Protein AF-W0PBS3-F1 (afdb_monomer_lite)

Organism: Advenella mimigardefordensis (strain DSM 17166 / LMG 22922 / DPN7) (NCBI:txid1247726)

Structure (mmCIF, N/CA/C/O backbone):
data_AF-W0PBS3-F1
#
_entry.id   AF-W0PBS3-F1
#
loop_
_atom_site.group_PDB
_atom_site.id
_atom_site.type_symbol
_atom_site.label_atom_id
_atom_site.label_alt_id
_atom_site.label_comp_id
_atom_site.label_asym_id
_atom_site.label_entity_id
_atom_site.label_seq_id
_atom_site.pdbx_PDB_ins_code
_atom_site.Cartn_x
_atom_site.Cartn_y
_atom_site.Cartn_z
_atom_site.occupancy
_atom_site.B_iso_or_equiv
_atom_site.auth_seq_id
_atom_site.auth_comp_id
_atom_site.auth_asym_id
_atom_site.auth_atom_id
_atom_site.pdbx_PDB_model_num
ATOM 1 N N . MET A 1 1 ? 62.556 -31.020 -67.494 1.00 37.94 1 MET A N 1
ATOM 2 C CA . MET A 1 1 ? 63.187 -29.697 -67.349 1.00 37.94 1 MET A CA 1
ATOM 3 C C . MET A 1 1 ? 62.031 -28.712 -67.265 1.00 37.94 1 MET A C 1
ATOM 5 O O . MET A 1 1 ? 61.448 -28.435 -68.301 1.00 37.94 1 MET A O 1
ATOM 9 N N . SER A 1 2 ? 61.432 -28.453 -66.102 1.00 43.34 2 SER A N 1
ATOM 10 C CA . SER A 1 2 ? 62.006 -28.059 -64.795 1.00 43.34 2 SER A CA 1
ATOM 11 C C . SER A 1 2 ? 62.382 -26.581 -64.766 1.00 43.34 2 SER A C 1
ATOM 13 O O . SER A 1 2 ? 63.186 -26.172 -65.597 1.00 43.34 2 SER A O 1
ATOM 15 N N . ASP A 1 3 ? 61.839 -25.895 -63.755 1.00 45.19 3 ASP A N 1
ATOM 16 C CA . ASP A 1 3 ? 62.255 -24.607 -63.178 1.00 45.19 3 ASP A CA 1
ATOM 17 C C . ASP A 1 3 ? 62.181 -23.339 -64.070 1.00 45.19 3 ASP A C 1
ATOM 19 O O . ASP A 1 3 ? 62.313 -23.409 -65.286 1.00 45.19 3 ASP A O 1
ATOM 23 N N . GLN A 1 4 ? 61.916 -22.138 -63.532 1.00 44.47 4 GLN A N 1
ATOM 24 C CA . GLN A 1 4 ? 61.800 -21.746 -62.115 1.00 44.47 4 GLN A CA 1
ATOM 25 C C . GLN A 1 4 ? 60.765 -20.625 -61.897 1.00 44.47 4 GLN A C 1
ATOM 27 O O . GLN A 1 4 ? 60.509 -19.817 -62.787 1.00 44.47 4 GLN A O 1
ATOM 32 N N . THR A 1 5 ? 60.201 -20.564 -60.689 1.00 53.06 5 THR A N 1
ATOM 33 C CA . THR A 1 5 ? 59.515 -19.375 -60.161 1.00 53.06 5 THR A CA 1
ATOM 34 C C . THR A 1 5 ? 60.560 -18.360 -59.710 1.00 53.06 5 THR A C 1
ATOM 36 O O . THR A 1 5 ? 61.379 -18.708 -58.864 1.00 53.06 5 THR A O 1
ATOM 39 N N . GLU A 1 6 ? 60.478 -17.105 -60.153 1.00 48.66 6 GLU A N 1
ATOM 40 C CA . GLU A 1 6 ? 61.194 -16.000 -59.503 1.00 48.66 6 GLU A CA 1
ATOM 41 C C . GLU A 1 6 ? 60.242 -14.842 -59.193 1.00 48.66 6 GLU A C 1
ATOM 43 O O . GLU A 1 6 ? 59.595 -14.274 -60.073 1.00 48.66 6 GLU A O 1
ATOM 48 N N . HIS A 1 7 ? 60.151 -14.521 -57.904 1.00 48.91 7 HIS A N 1
ATOM 49 C CA . HIS A 1 7 ? 59.518 -13.310 -57.400 1.00 48.91 7 HIS A CA 1
ATOM 50 C C . HIS A 1 7 ? 60.473 -12.133 -57.613 1.00 48.91 7 HIS A C 1
ATOM 52 O O . HIS A 1 7 ? 61.672 -12.281 -57.387 1.00 48.91 7 HIS A O 1
ATOM 58 N N . HIS A 1 8 ? 59.944 -10.960 -57.949 1.00 41.12 8 HIS A N 1
ATOM 59 C CA . HIS A 1 8 ? 60.618 -9.694 -57.669 1.00 41.12 8 HIS A CA 1
ATOM 60 C C . HIS A 1 8 ? 59.618 -8.744 -57.007 1.00 41.12 8 HIS A C 1
ATOM 62 O O . HIS A 1 8 ? 58.798 -8.108 -57.667 1.00 41.12 8 HIS A O 1
ATOM 68 N N . GLU A 1 9 ? 59.694 -8.672 -55.678 1.00 51.78 9 GLU A N 1
ATOM 69 C CA . GLU A 1 9 ? 59.318 -7.465 -54.949 1.00 51.78 9 GLU A CA 1
ATOM 70 C C . GLU A 1 9 ? 60.285 -6.347 -55.365 1.00 51.78 9 GLU A C 1
ATOM 72 O O . GLU A 1 9 ? 61.465 -6.393 -55.020 1.00 51.78 9 GLU A O 1
ATOM 77 N N . GLU A 1 10 ? 59.797 -5.327 -56.072 1.00 46.41 10 GLU A N 1
ATOM 78 C CA . GLU A 1 10 ? 60.517 -4.056 -56.182 1.00 46.41 10 GLU A CA 1
ATOM 79 C C . GLU A 1 10 ? 60.003 -3.085 -55.115 1.00 46.41 10 GLU A C 1
ATOM 81 O O . GLU A 1 10 ? 58.929 -2.489 -55.215 1.00 46.41 10 GLU A O 1
ATOM 86 N N . HIS A 1 11 ? 60.809 -2.951 -54.063 1.00 49.78 11 HIS A N 1
ATOM 87 C CA . HIS A 1 11 ? 60.728 -1.866 -53.096 1.00 49.78 11 HIS A CA 1
ATOM 88 C C . HIS A 1 11 ? 61.115 -0.546 -53.783 1.00 49.78 11 HIS A C 1
ATOM 90 O O . HIS A 1 11 ? 62.301 -0.238 -53.894 1.00 49.78 11 HIS A O 1
ATOM 96 N N . ASP A 1 12 ? 60.139 0.249 -54.227 1.00 50.97 12 ASP A N 1
ATOM 97 C CA . ASP A 1 12 ? 60.423 1.598 -54.736 1.00 50.97 12 ASP A CA 1
ATOM 98 C C . ASP A 1 12 ? 60.526 2.594 -53.564 1.00 50.97 12 ASP A C 1
ATOM 100 O O . ASP A 1 12 ? 59.535 3.074 -52.999 1.00 50.97 12 ASP A O 1
ATOM 104 N N . GLU A 1 13 ? 61.763 2.820 -53.121 1.00 51.53 13 GLU A N 1
ATOM 105 C CA . GLU A 1 13 ? 62.075 3.567 -51.909 1.00 51.53 13 GLU A CA 1
ATOM 106 C C . GLU A 1 13 ? 62.137 5.095 -52.105 1.00 51.53 13 GLU A C 1
ATOM 108 O O . GLU A 1 13 ? 62.772 5.641 -53.004 1.00 51.53 13 GLU A O 1
ATOM 113 N N . HIS A 1 14 ? 61.575 5.815 -51.130 1.00 53.25 14 HIS A N 1
ATOM 114 C CA . HIS A 1 14 ? 62.048 7.138 -50.700 1.00 53.25 14 HIS A CA 1
ATOM 115 C C . HIS A 1 14 ? 62.160 8.274 -51.743 1.00 53.25 14 HIS A C 1
ATOM 117 O O . HIS A 1 14 ? 63.064 9.115 -51.674 1.00 53.25 14 HIS A O 1
ATOM 123 N N . SER A 1 15 ? 61.141 8.446 -52.593 1.00 57.09 15 SER A N 1
ATOM 124 C CA . SER A 1 15 ? 60.907 9.733 -53.276 1.00 57.09 15 SER A CA 1
ATOM 125 C C . SER A 1 15 ? 60.598 10.855 -52.265 1.00 57.09 15 SER A C 1
ATOM 127 O O . SER A 1 15 ? 59.449 11.111 -51.902 1.00 57.09 15 SER A O 1
ATOM 129 N N . SER A 1 16 ? 61.641 11.548 -51.794 1.00 63.53 16 SER A N 1
ATOM 130 C CA . SER A 1 16 ? 61.521 12.644 -50.824 1.00 63.53 16 SER A CA 1
ATOM 131 C C . SER A 1 16 ? 60.568 13.738 -51.343 1.00 63.53 16 SER A C 1
ATOM 133 O O . SER A 1 16 ? 60.751 14.244 -52.457 1.00 63.53 16 SER A O 1
ATOM 135 N N . PRO A 1 17 ? 59.553 14.165 -50.564 1.00 68.12 17 PRO A N 1
ATOM 136 C CA . PRO A 1 17 ? 58.505 15.061 -51.064 1.00 68.12 17 PRO A CA 1
ATOM 137 C C . PRO A 1 17 ? 58.985 16.496 -51.343 1.00 68.12 17 PRO A C 1
ATOM 139 O O . PRO A 1 17 ? 58.249 17.284 -51.937 1.00 68.12 17 PRO A O 1
ATOM 142 N N . ILE A 1 18 ? 60.208 16.843 -50.934 1.00 67.88 18 ILE A N 1
ATOM 143 C CA . ILE A 1 18 ? 60.783 18.189 -50.989 1.00 67.88 18 ILE A CA 1
ATOM 144 C C . ILE A 1 18 ? 61.555 18.387 -52.302 1.00 67.88 18 ILE A C 1
ATOM 146 O O . ILE A 1 18 ? 62.666 17.889 -52.453 1.00 67.88 18 ILE A O 1
ATOM 150 N N . LYS A 1 19 ? 60.986 19.147 -53.246 1.00 79.31 19 LYS A N 1
ATOM 151 C CA . LYS A 1 19 ? 61.559 19.361 -54.592 1.00 79.31 19 LYS A CA 1
ATOM 152 C C . LYS A 1 19 ? 62.219 20.731 -54.798 1.00 79.31 19 LYS A C 1
ATOM 154 O O . LYS A 1 19 ? 62.805 20.967 -55.849 1.00 79.31 19 LYS A O 1
ATOM 159 N N . THR A 1 20 ? 62.143 21.649 -53.828 1.00 84.81 20 THR A N 1
ATOM 160 C CA . THR A 1 20 ? 62.814 22.965 -53.909 1.00 84.81 20 THR A CA 1
ATOM 161 C C . THR A 1 20 ? 63.402 23.412 -52.563 1.00 84.81 20 THR A C 1
ATOM 163 O O . THR A 1 20 ? 62.845 23.070 -51.517 1.00 84.81 20 THR A O 1
ATOM 166 N N . PRO A 1 21 ? 64.459 24.255 -52.544 1.00 79.19 21 PRO A N 1
ATOM 167 C CA . PRO A 1 21 ? 65.017 24.797 -51.298 1.00 79.19 21 PRO A CA 1
ATOM 168 C C . PRO A 1 21 ? 64.001 25.603 -50.474 1.00 79.19 21 PRO A C 1
ATOM 170 O O . PRO A 1 21 ? 64.006 25.548 -49.248 1.00 79.19 21 PRO A O 1
ATOM 173 N N . LYS A 1 22 ? 63.078 26.310 -51.144 1.00 78.12 22 LYS A N 1
ATOM 174 C CA . LYS A 1 22 ? 61.984 27.040 -50.482 1.00 78.12 22 LYS A CA 1
ATOM 175 C C . LYS A 1 22 ? 61.011 26.088 -49.785 1.00 78.12 22 LYS A C 1
ATOM 177 O O . LYS A 1 22 ? 60.616 26.351 -48.655 1.00 78.12 22 LYS A O 1
ATOM 182 N N . GLN A 1 23 ? 60.669 24.969 -50.424 1.00 77.88 23 GLN A N 1
ATOM 183 C CA . GLN A 1 23 ? 59.834 23.934 -49.813 1.00 77.88 23 GLN A CA 1
ATOM 184 C C . GLN A 1 23 ? 60.543 23.267 -48.625 1.00 77.88 23 GLN A C 1
ATOM 186 O O . GLN A 1 23 ? 59.888 22.986 -47.627 1.00 77.88 23 GLN A O 1
ATOM 191 N N . LEU A 1 24 ? 61.869 23.076 -48.685 1.00 81.94 24 LEU A N 1
ATOM 192 C CA . LEU A 1 24 ? 62.647 22.548 -47.559 1.00 81.94 24 LEU A CA 1
ATOM 193 C C . LEU A 1 24 ? 62.552 23.470 -46.341 1.00 81.94 24 LEU A C 1
ATOM 195 O O . LEU A 1 24 ? 62.223 23.012 -45.252 1.00 81.94 24 LEU A O 1
ATOM 199 N N . ILE A 1 25 ? 62.760 24.774 -46.541 1.00 84.62 25 ILE A N 1
ATOM 200 C CA . ILE A 1 25 ? 62.644 25.777 -45.474 1.00 84.62 25 ILE A CA 1
ATOM 201 C C . ILE A 1 25 ? 61.223 25.792 -44.892 1.00 84.62 25 ILE A C 1
ATOM 203 O O . ILE A 1 25 ? 61.075 25.782 -43.675 1.00 84.62 25 ILE A O 1
ATOM 207 N N . VAL A 1 26 ? 60.177 25.759 -45.728 1.00 85.06 26 VAL A N 1
ATOM 208 C CA . VAL A 1 26 ? 58.778 25.728 -45.255 1.00 85.06 26 VAL A CA 1
ATOM 209 C C . VAL A 1 26 ? 58.478 24.465 -44.441 1.00 85.06 26 VAL A C 1
ATOM 211 O O . VAL A 1 26 ? 57.858 24.568 -43.385 1.00 85.06 26 VAL A O 1
ATOM 214 N N . VAL A 1 27 ? 58.943 23.291 -44.883 1.00 85.88 27 VAL A N 1
ATOM 215 C CA . VAL A 1 27 ? 58.748 22.028 -44.151 1.00 85.88 27 VAL A CA 1
ATOM 216 C C . VAL A 1 27 ? 59.504 22.036 -42.824 1.00 85.88 27 VAL A C 1
ATOM 218 O O . VAL A 1 27 ? 58.920 21.661 -41.814 1.00 85.88 27 VAL A O 1
ATOM 221 N N . VAL A 1 28 ? 60.751 22.517 -42.783 1.00 87.00 28 VAL A N 1
ATOM 222 C CA . VAL A 1 28 ? 61.520 22.638 -41.530 1.00 87.00 28 VAL A CA 1
ATOM 223 C C . VAL A 1 28 ? 60.858 23.630 -40.568 1.00 87.00 28 VAL A C 1
ATOM 225 O O . VAL A 1 28 ? 60.683 23.318 -39.395 1.00 87.00 28 VAL A O 1
ATOM 228 N N . VAL A 1 29 ? 60.424 24.799 -41.048 1.00 89.81 29 VAL A N 1
ATOM 229 C CA . VAL A 1 29 ? 59.752 25.805 -40.209 1.00 89.81 29 VAL A CA 1
ATOM 230 C C . VAL A 1 29 ? 58.422 25.278 -39.659 1.00 89.81 29 VAL A C 1
ATOM 232 O O . VAL A 1 29 ? 58.166 25.421 -38.465 1.00 89.81 29 VAL A O 1
ATOM 235 N N . LEU A 1 30 ? 57.601 24.602 -40.473 1.00 87.62 30 LEU A N 1
ATOM 236 C CA . LEU A 1 30 ? 56.379 23.949 -39.987 1.00 87.62 30 LEU A CA 1
ATOM 237 C C . LEU A 1 30 ? 56.683 22.801 -39.016 1.00 87.62 30 LEU A C 1
ATOM 239 O O . LEU A 1 30 ? 56.007 22.692 -37.998 1.00 87.62 30 LEU A O 1
ATOM 243 N N . ALA A 1 31 ? 57.717 21.995 -39.263 1.00 88.50 31 ALA A N 1
ATOM 244 C CA . ALA A 1 31 ? 58.116 20.903 -38.374 1.00 88.50 31 ALA A CA 1
ATOM 245 C C . ALA A 1 31 ? 58.574 21.378 -36.983 1.00 88.50 31 ALA A C 1
ATOM 247 O O . ALA A 1 31 ? 58.506 20.598 -36.039 1.00 88.50 31 ALA A O 1
ATOM 248 N N . PHE A 1 32 ? 58.988 22.641 -36.826 1.00 91.69 32 PHE A N 1
ATOM 249 C CA . PHE A 1 32 ? 59.253 23.243 -35.513 1.00 91.69 32 PHE A CA 1
ATOM 250 C C . PHE A 1 32 ? 58.045 23.997 -34.938 1.00 91.69 32 PHE A C 1
ATOM 252 O O . PHE A 1 32 ? 57.735 23.839 -33.759 1.00 91.69 32 PHE A O 1
ATOM 259 N N . ILE A 1 33 ? 57.331 24.794 -35.740 1.00 92.69 33 ILE A N 1
ATOM 260 C CA . ILE A 1 33 ? 56.212 25.616 -35.246 1.00 92.69 33 ILE A CA 1
ATOM 261 C C . ILE A 1 33 ? 54.992 24.762 -34.879 1.00 92.69 33 ILE A C 1
ATOM 263 O O . ILE A 1 33 ? 54.345 25.027 -33.868 1.00 92.69 33 ILE A O 1
ATOM 267 N N . LEU A 1 34 ? 54.668 23.737 -35.669 1.00 91.38 34 LEU A N 1
ATOM 268 C CA . LEU A 1 34 ? 53.440 22.957 -35.502 1.00 91.38 34 LEU A CA 1
ATOM 269 C C . LEU A 1 34 ? 53.469 22.118 -34.202 1.00 91.38 34 LEU A C 1
ATOM 271 O O . LEU A 1 34 ? 52.509 22.218 -33.436 1.00 91.38 34 LEU A O 1
ATOM 275 N N . PRO A 1 35 ? 54.565 21.410 -33.841 1.00 92.94 35 PRO A N 1
ATOM 276 C CA . PRO A 1 35 ? 54.677 20.771 -32.528 1.00 92.94 35 PRO A CA 1
ATOM 277 C C . PRO A 1 35 ? 54.695 21.767 -31.367 1.00 92.94 35 PRO A C 1
ATOM 279 O O . PRO A 1 35 ? 54.082 21.496 -30.341 1.00 92.94 35 PRO A O 1
ATOM 282 N N . VAL A 1 36 ? 55.337 22.934 -31.513 1.00 93.50 36 VAL A N 1
ATOM 283 C CA . VAL A 1 36 ? 55.340 23.970 -30.463 1.00 93.50 36 VAL A CA 1
ATOM 284 C C . VAL A 1 36 ? 53.930 24.514 -30.218 1.00 93.50 36 VAL A C 1
ATOM 286 O O . VAL A 1 36 ? 53.526 24.634 -29.064 1.00 93.50 36 VAL A O 1
ATOM 289 N N . LEU A 1 37 ? 53.143 24.768 -31.268 1.00 92.06 37 LEU A N 1
ATOM 290 C CA . LEU A 1 37 ? 51.738 25.165 -31.132 1.00 92.06 37 LEU A CA 1
ATOM 291 C C . LEU A 1 37 ? 50.878 24.058 -30.510 1.00 92.06 37 LEU A C 1
ATOM 293 O O . LEU A 1 37 ? 50.058 24.360 -29.647 1.00 92.06 37 LEU A O 1
ATOM 297 N N . ILE A 1 38 ? 51.089 22.790 -30.885 1.00 91.00 38 ILE A N 1
ATOM 298 C CA . ILE A 1 38 ? 50.416 21.647 -30.246 1.00 91.00 38 ILE A CA 1
ATOM 299 C C . ILE A 1 38 ? 50.763 21.588 -28.754 1.00 91.00 38 ILE A C 1
ATOM 301 O O . ILE A 1 38 ? 49.862 21.466 -27.932 1.00 91.00 38 ILE A O 1
ATOM 305 N N . ILE A 1 39 ? 52.039 21.726 -28.382 1.00 91.81 39 ILE A N 1
ATOM 306 C CA . ILE A 1 39 ? 52.479 21.706 -26.980 1.00 91.81 39 ILE A CA 1
ATOM 307 C C . ILE A 1 39 ? 51.884 22.886 -26.204 1.00 91.81 39 ILE A C 1
ATOM 309 O O . ILE A 1 39 ? 51.381 22.675 -25.108 1.00 91.81 39 ILE A O 1
ATOM 313 N N . ILE A 1 40 ? 51.865 24.101 -26.761 1.00 90.56 40 ILE A N 1
ATOM 314 C CA . ILE A 1 40 ? 51.227 25.267 -26.122 1.00 90.56 40 ILE A CA 1
ATOM 315 C C . ILE A 1 40 ? 49.724 25.029 -25.928 1.00 90.56 40 ILE A C 1
ATOM 317 O O . ILE A 1 40 ? 49.184 25.334 -24.866 1.00 90.56 40 ILE A O 1
ATOM 321 N N . LEU A 1 41 ? 49.043 24.453 -26.922 1.00 86.12 41 LEU A N 1
ATOM 322 C CA . LEU A 1 41 ? 47.612 24.168 -26.844 1.00 86.12 41 LEU A CA 1
ATOM 323 C C . LEU A 1 41 ? 47.312 23.060 -25.821 1.00 86.12 41 LEU A C 1
ATOM 325 O O . LEU A 1 41 ? 46.377 23.204 -25.039 1.00 86.12 41 LEU A O 1
ATOM 329 N N . LEU A 1 42 ? 48.145 22.018 -25.745 1.00 86.56 42 LEU A N 1
ATOM 330 C CA . LEU A 1 42 ? 48.068 20.975 -24.717 1.00 86.56 42 LEU A CA 1
ATOM 331 C C . LEU A 1 42 ? 48.379 21.516 -23.314 1.00 86.56 42 LEU A C 1
ATOM 333 O O . LEU A 1 42 ? 47.665 21.185 -22.374 1.00 86.56 42 LEU A O 1
ATOM 337 N N . VAL A 1 43 ? 49.389 22.377 -23.156 1.00 87.69 43 VAL A N 1
ATOM 338 C CA . VAL A 1 43 ? 49.708 23.032 -21.875 1.00 87.69 43 VAL A CA 1
ATOM 339 C C . VAL A 1 43 ? 48.570 23.949 -21.435 1.00 87.69 43 VAL A C 1
ATOM 341 O O . VAL A 1 43 ? 48.232 23.945 -20.255 1.00 87.69 43 VAL A O 1
ATOM 344 N N . ASN A 1 44 ? 47.931 24.679 -22.354 1.00 83.44 44 ASN A N 1
ATOM 345 C CA . ASN A 1 44 ? 46.730 25.455 -22.044 1.00 83.44 44 ASN A CA 1
ATOM 346 C C . ASN A 1 44 ? 45.565 24.545 -21.639 1.00 83.44 44 ASN A C 1
ATOM 348 O O . ASN A 1 44 ? 44.954 24.806 -20.612 1.00 83.44 44 ASN A O 1
ATOM 352 N N . VAL A 1 45 ? 45.298 23.447 -22.358 1.00 82.25 45 VAL A N 1
ATOM 353 C CA . VAL A 1 45 ? 44.265 22.468 -21.968 1.00 82.25 45 VAL A CA 1
ATOM 354 C C . VAL A 1 45 ? 44.535 21.908 -20.566 1.00 82.25 45 VAL A C 1
ATOM 356 O O . VAL A 1 45 ? 43.636 21.938 -19.733 1.00 82.25 45 VAL A O 1
ATOM 359 N N . VAL A 1 46 ? 45.770 21.490 -20.270 1.00 81.56 46 VAL A N 1
ATOM 360 C CA . VAL A 1 46 ? 46.167 20.917 -18.968 1.00 81.56 46 VAL A CA 1
ATOM 361 C C . VAL A 1 46 ? 46.179 21.958 -17.839 1.00 81.56 46 VAL A C 1
ATOM 363 O O . VAL A 1 46 ? 45.853 21.631 -16.701 1.00 81.56 46 VAL A O 1
ATOM 366 N N . SER A 1 47 ? 46.521 23.217 -18.129 1.00 78.56 47 SER A N 1
ATOM 367 C CA . SER A 1 47 ? 46.536 24.300 -17.129 1.00 78.56 47 SER A CA 1
ATOM 368 C C . SER A 1 47 ? 45.151 24.913 -16.895 1.00 78.56 47 SER A C 1
ATOM 370 O O . SER A 1 47 ? 44.886 25.428 -15.813 1.00 78.56 47 SER A O 1
ATOM 372 N N . SER A 1 48 ? 44.264 24.871 -17.895 1.00 69.88 48 SER A N 1
ATOM 373 C CA . SER A 1 48 ? 42.850 25.250 -17.768 1.00 69.88 48 SER A CA 1
ATOM 374 C C . SER A 1 48 ? 41.997 24.131 -17.167 1.00 69.88 48 SER A C 1
ATOM 376 O O . SER A 1 48 ? 40.987 24.425 -16.532 1.00 69.88 48 SER A O 1
ATOM 378 N N . SER A 1 49 ? 42.400 22.863 -17.304 1.00 62.47 49 SER A N 1
ATOM 379 C CA . SER A 1 49 ? 41.816 21.760 -16.544 1.00 62.47 49 SER A CA 1
ATOM 380 C C . SER A 1 49 ? 42.316 21.790 -15.098 1.00 62.47 49 SER A C 1
ATOM 382 O O . SER A 1 49 ? 43.257 21.087 -14.726 1.00 62.47 49 SER A O 1
ATOM 384 N N . THR A 1 50 ? 41.656 22.578 -14.247 1.00 56.44 50 THR A N 1
ATOM 385 C CA . THR A 1 50 ? 41.681 22.325 -12.799 1.00 56.44 50 THR A CA 1
ATOM 386 C C . THR A 1 50 ? 41.327 20.861 -12.558 1.00 56.44 50 THR A C 1
ATOM 388 O O . THR A 1 50 ? 40.364 20.378 -13.146 1.00 56.44 50 THR A O 1
ATOM 391 N N . SER A 1 51 ? 42.119 20.165 -11.736 1.00 59.06 51 SER A N 1
ATOM 392 C CA . SER A 1 51 ? 42.123 18.699 -11.611 1.00 59.06 51 SER A CA 1
ATOM 393 C C . SER A 1 51 ? 40.761 18.097 -11.226 1.00 59.06 51 SER A C 1
ATOM 395 O O . SER A 1 51 ? 40.465 17.852 -10.055 1.00 59.06 51 SER A O 1
ATOM 397 N N . SER A 1 52 ? 39.948 17.828 -12.242 1.00 60.53 52 SER A N 1
ATOM 398 C CA . SER A 1 52 ? 38.711 17.059 -12.180 1.00 60.53 52 SER A CA 1
ATOM 399 C C . SER A 1 52 ? 39.079 15.578 -12.232 1.00 60.53 52 SER A C 1
ATOM 401 O O . SER A 1 52 ? 39.226 14.986 -13.301 1.00 60.53 52 SER A O 1
ATOM 403 N N . GLY A 1 53 ? 39.347 15.002 -11.057 1.00 62.38 53 GLY A N 1
ATOM 404 C CA . GLY A 1 53 ? 39.733 13.596 -10.930 1.00 62.38 53 GLY A CA 1
ATOM 405 C C . GLY A 1 53 ? 38.650 12.659 -11.470 1.00 62.38 53 GLY A C 1
ATOM 406 O O . GLY A 1 53 ? 37.464 12.960 -11.367 1.00 62.38 53 GLY A O 1
ATOM 407 N N . ALA A 1 54 ? 39.047 11.510 -12.024 1.00 58.75 54 ALA A N 1
ATOM 408 C CA . ALA A 1 54 ? 38.120 10.547 -12.621 1.00 58.75 54 ALA A CA 1
ATOM 409 C C . ALA A 1 54 ? 36.951 10.219 -11.669 1.00 58.75 54 ALA A C 1
ATOM 411 O O . ALA A 1 54 ? 37.148 9.633 -10.606 1.00 58.75 54 ALA A O 1
ATOM 412 N N . GLY A 1 55 ? 35.736 10.618 -12.061 1.00 61.19 55 GLY A N 1
ATOM 413 C CA . GLY A 1 55 ? 34.533 10.521 -11.230 1.00 61.19 55 GLY A CA 1
ATOM 414 C C . GLY A 1 55 ? 33.999 11.848 -10.677 1.00 61.19 55 GLY A C 1
ATOM 415 O O . GLY A 1 55 ? 32.900 11.839 -10.129 1.00 61.19 55 GLY A O 1
ATOM 416 N N . SER A 1 56 ? 34.669 12.990 -10.861 1.00 62.06 56 SER A N 1
ATOM 417 C CA . SER A 1 56 ? 34.118 14.316 -10.520 1.00 62.06 56 SER A CA 1
ATOM 418 C C . SER A 1 56 ? 32.806 14.601 -11.256 1.00 62.06 56 SER A C 1
ATOM 420 O O . SER A 1 56 ? 31.829 15.028 -10.646 1.00 62.06 56 SER A O 1
ATOM 422 N N . ASP A 1 57 ? 32.732 14.233 -12.537 1.00 62.88 57 ASP A N 1
ATOM 423 C CA . ASP A 1 57 ? 31.518 14.374 -13.349 1.00 62.88 57 ASP A CA 1
ATOM 424 C C . ASP A 1 57 ? 30.430 13.365 -12.961 1.00 62.88 57 ASP A C 1
ATOM 426 O O . ASP A 1 57 ? 29.303 13.454 -13.433 1.00 62.88 57 ASP A O 1
ATOM 430 N N . SER A 1 58 ? 30.714 12.407 -12.069 1.00 62.09 58 SER A N 1
ATOM 431 C CA . SER A 1 58 ? 29.696 11.459 -11.604 1.00 62.09 58 SER A CA 1
ATOM 432 C C . SER A 1 58 ? 28.624 12.114 -10.726 1.00 62.09 58 SER A C 1
ATOM 434 O O . SER A 1 58 ? 27.565 11.511 -10.553 1.00 62.09 58 SER A O 1
ATOM 436 N N . LEU A 1 59 ? 28.884 13.319 -10.212 1.00 58.81 59 LEU A N 1
ATOM 437 C CA . LEU A 1 59 ? 27.954 14.156 -9.449 1.00 58.81 59 LEU A CA 1
ATOM 438 C C . LEU A 1 59 ? 27.594 15.455 -10.192 1.00 58.81 59 LEU A C 1
ATOM 440 O O . LEU A 1 59 ? 26.971 16.332 -9.598 1.00 58.81 59 LEU A O 1
ATOM 444 N N . SER A 1 60 ? 27.971 15.596 -11.471 1.00 72.00 60 SER A N 1
ATOM 445 C CA . SER A 1 60 ? 27.547 16.750 -12.268 1.00 72.00 60 SER A CA 1
ATOM 446 C C . SER A 1 60 ? 26.028 16.749 -12.432 1.00 72.00 60 SER A C 1
ATOM 448 O O . SER A 1 60 ? 25.395 15.691 -12.489 1.00 72.00 60 SER A O 1
ATOM 450 N N . GLU A 1 61 ? 25.435 17.937 -12.532 1.00 64.94 61 GLU A N 1
ATOM 451 C CA . GLU A 1 61 ? 23.983 18.101 -12.661 1.00 64.94 61 GLU A CA 1
ATOM 452 C C . GLU A 1 61 ? 23.431 17.341 -13.882 1.00 64.94 61 GLU A C 1
ATOM 454 O O . GLU A 1 61 ? 22.364 16.738 -13.811 1.00 64.94 61 GLU A O 1
ATOM 459 N N . GLU A 1 62 ? 24.218 17.246 -14.959 1.00 71.69 62 GLU A N 1
ATOM 460 C CA . GLU A 1 62 ? 23.915 16.479 -16.173 1.00 71.69 62 GLU A CA 1
ATOM 461 C C . GLU A 1 62 ? 23.978 14.952 -15.964 1.00 71.69 62 GLU A C 1
ATOM 463 O O . GLU A 1 62 ? 23.087 14.219 -16.409 1.00 71.69 62 GLU A O 1
ATOM 468 N N . ALA A 1 63 ? 24.986 14.439 -15.248 1.00 72.06 63 ALA A N 1
ATOM 469 C CA . ALA A 1 63 ? 25.086 13.012 -14.933 1.00 72.06 63 ALA A CA 1
ATOM 470 C C . ALA A 1 63 ? 24.022 12.572 -13.916 1.00 72.06 63 ALA A C 1
ATOM 472 O O . ALA A 1 63 ? 23.472 11.471 -14.017 1.00 72.06 63 ALA A O 1
ATOM 473 N N . VAL A 1 64 ? 23.699 13.446 -12.961 1.00 70.56 64 VAL A N 1
ATOM 474 C CA . VAL A 1 64 ? 22.589 13.280 -12.020 1.00 70.56 64 VAL A CA 1
ATOM 475 C C . VAL A 1 64 ? 21.264 13.290 -12.784 1.00 70.56 64 VAL A C 1
ATOM 477 O O . VAL A 1 64 ? 20.517 12.319 -12.682 1.00 70.56 64 VAL A O 1
ATOM 480 N N . ALA A 1 65 ? 21.009 14.282 -13.642 1.00 71.50 65 ALA A N 1
ATOM 481 C CA . ALA A 1 65 ? 19.820 14.328 -14.494 1.00 71.50 65 ALA A CA 1
ATOM 482 C C . ALA A 1 65 ? 19.692 13.080 -15.382 1.00 71.50 65 ALA A C 1
ATOM 484 O O . ALA A 1 65 ? 18.603 12.527 -15.495 1.00 71.50 65 ALA A O 1
ATOM 485 N N . THR A 1 66 ? 20.793 12.568 -15.940 1.00 76.88 66 THR A N 1
ATOM 486 C CA . THR A 1 66 ? 20.803 11.353 -16.774 1.00 76.88 66 THR A CA 1
ATOM 487 C C . THR A 1 66 ? 20.469 10.085 -15.981 1.00 76.88 66 THR A C 1
ATOM 489 O O . THR A 1 66 ? 19.748 9.221 -16.482 1.00 76.88 66 THR A O 1
ATOM 492 N N . ARG A 1 67 ? 20.935 9.960 -14.729 1.00 74.88 67 ARG A N 1
ATOM 493 C CA . ARG A 1 67 ? 20.592 8.819 -13.854 1.00 74.88 67 ARG A CA 1
ATOM 494 C C . ARG A 1 67 ? 19.198 8.921 -13.251 1.00 74.88 67 ARG A C 1
ATOM 496 O O . ARG A 1 67 ? 18.555 7.894 -13.058 1.00 74.88 67 ARG A O 1
ATOM 503 N N . ILE A 1 68 ? 18.721 10.135 -12.976 1.00 68.50 68 ILE A N 1
ATOM 504 C CA . ILE A 1 68 ? 17.345 10.354 -12.530 1.00 68.50 68 ILE A CA 1
ATOM 505 C C . ILE A 1 68 ? 16.384 10.232 -13.721 1.00 68.50 68 ILE A C 1
ATOM 507 O O . ILE A 1 68 ? 15.271 9.783 -13.510 1.00 68.50 68 ILE A O 1
ATOM 511 N N . ALA A 1 69 ? 16.777 10.514 -14.970 1.00 70.19 69 ALA A N 1
ATOM 512 C CA . ALA A 1 69 ? 15.914 10.458 -16.161 1.00 70.19 69 ALA A CA 1
ATOM 513 C C . ALA A 1 69 ? 14.991 9.221 -16.276 1.00 70.19 69 ALA A C 1
ATOM 515 O O . ALA A 1 69 ? 13.807 9.423 -16.554 1.00 70.19 69 ALA A O 1
ATOM 516 N N . PRO A 1 70 ? 15.436 7.962 -16.065 1.00 63.59 70 PRO A N 1
ATOM 517 C CA . PRO A 1 70 ? 14.533 6.805 -16.056 1.00 63.59 70 PRO A CA 1
ATOM 518 C C . PRO A 1 70 ? 13.481 6.831 -14.935 1.00 63.59 70 PRO A C 1
ATOM 520 O O . PRO A 1 70 ? 12.456 6.185 -15.089 1.00 63.59 70 PRO A O 1
ATOM 523 N N . VAL A 1 71 ? 13.698 7.572 -13.845 1.00 53.69 71 VAL A N 1
ATOM 524 C CA . VAL A 1 71 ? 12.767 7.735 -12.710 1.00 53.69 71 VAL A CA 1
ATOM 525 C C . VAL A 1 71 ? 11.955 9.034 -12.822 1.00 53.69 71 VAL A C 1
ATOM 527 O O . VAL A 1 71 ? 10.750 9.029 -12.600 1.00 53.69 71 VAL A O 1
ATOM 530 N N . ALA A 1 72 ? 12.570 10.140 -13.253 1.00 51.31 72 ALA A N 1
ATOM 531 C CA . ALA A 1 72 ? 11.908 11.414 -13.541 1.00 51.31 72 ALA A CA 1
ATOM 532 C C . ALA A 1 72 ? 10.879 11.281 -14.668 1.00 51.31 72 ALA A C 1
ATOM 534 O O . ALA A 1 72 ? 9.816 11.878 -14.571 1.00 51.31 72 ALA A O 1
ATOM 535 N N . LYS A 1 73 ? 11.105 10.421 -15.670 1.00 52.84 73 LYS A N 1
ATOM 536 C CA . LYS A 1 73 ? 10.074 10.070 -16.668 1.00 52.84 73 LYS A CA 1
ATOM 537 C C . LYS A 1 73 ? 8.804 9.444 -16.065 1.00 52.84 73 LYS A C 1
ATOM 539 O O . LYS A 1 73 ? 7.794 9.377 -16.758 1.00 52.84 73 LYS A O 1
ATOM 544 N N . TYR A 1 74 ? 8.837 9.022 -14.798 1.00 48.75 74 TYR A N 1
ATOM 545 C CA . TYR A 1 74 ? 7.668 8.588 -14.029 1.00 48.75 74 TYR A CA 1
ATOM 546 C C . TYR A 1 74 ? 7.249 9.571 -12.920 1.00 48.75 74 TYR A C 1
ATOM 548 O O . TYR A 1 74 ? 6.170 9.395 -12.367 1.00 48.75 74 TYR A O 1
ATOM 556 N N . ASN A 1 75 ? 8.056 10.600 -12.619 1.00 49.66 75 ASN A N 1
ATOM 557 C CA . ASN A 1 75 ? 7.869 11.514 -11.482 1.00 49.66 75 ASN A CA 1
ATOM 558 C C . ASN A 1 75 ? 7.961 13.019 -11.827 1.00 49.66 75 ASN A C 1
ATOM 560 O O . ASN A 1 75 ? 8.019 13.848 -10.920 1.00 49.66 75 ASN A O 1
ATOM 564 N N . THR A 1 76 ? 7.941 13.423 -13.103 1.00 40.66 76 THR A N 1
ATOM 565 C CA . THR A 1 76 ? 7.729 14.833 -13.488 1.00 40.66 76 THR A CA 1
ATOM 566 C C . THR A 1 76 ? 6.264 15.228 -13.324 1.00 40.66 76 THR A C 1
ATOM 568 O O . THR A 1 76 ? 5.534 15.407 -14.296 1.00 40.66 76 THR A O 1
ATOM 571 N N . ALA A 1 77 ? 5.865 15.393 -12.069 1.00 38.09 77 ALA A N 1
ATOM 572 C CA . ALA A 1 77 ? 4.727 16.200 -11.667 1.00 38.09 77 ALA A CA 1
ATOM 573 C C . ALA A 1 77 ? 5.107 16.967 -10.387 1.00 38.09 77 ALA A C 1
ATOM 575 O O . ALA A 1 77 ? 4.898 16.458 -9.285 1.00 38.09 77 ALA A O 1
ATOM 576 N N . PRO A 1 78 ? 5.647 18.199 -10.484 1.00 36.62 78 PRO A N 1
ATOM 577 C CA . PRO A 1 78 ? 5.296 19.185 -9.473 1.00 36.62 78 PRO A CA 1
ATOM 578 C C . PRO A 1 78 ? 3.764 19.293 -9.466 1.00 36.62 78 PRO A C 1
ATOM 580 O O . PRO A 1 78 ? 3.143 19.484 -10.512 1.00 36.62 78 PRO A O 1
ATOM 583 N N . VAL A 1 79 ? 3.148 19.103 -8.300 1.00 44.62 79 VAL A N 1
ATOM 584 C CA . VAL A 1 79 ? 1.687 19.089 -8.138 1.00 44.62 79 VAL A CA 1
ATOM 585 C C . VAL A 1 79 ? 1.152 20.522 -8.194 1.00 44.62 79 VAL A C 1
ATOM 587 O O . VAL A 1 79 ? 0.857 21.109 -7.167 1.00 44.62 79 VAL A O 1
ATOM 590 N N . ILE A 1 80 ? 1.110 21.099 -9.398 1.00 39.72 80 ILE A N 1
ATOM 591 C CA . ILE A 1 80 ? 0.265 22.209 -9.876 1.00 39.72 80 ILE A CA 1
ATOM 592 C C . ILE A 1 80 ? 0.583 22.432 -11.368 1.00 39.72 80 ILE A C 1
ATOM 594 O O . ILE A 1 80 ? 1.721 22.269 -11.788 1.00 39.72 80 ILE A O 1
ATOM 598 N N . VAL A 1 81 ? -0.425 22.822 -12.160 1.00 37.50 81 VAL A N 1
ATOM 599 C CA . VAL A 1 81 ? -0.363 23.106 -13.618 1.00 37.50 81 VAL A CA 1
ATOM 600 C C . VAL A 1 81 ? 0.067 21.956 -14.553 1.00 37.50 81 VAL A C 1
ATOM 602 O O . VAL A 1 81 ? 0.964 22.102 -15.377 1.00 37.50 81 VAL A O 1
ATOM 605 N N . ALA A 1 82 ? -0.678 20.844 -14.520 1.00 33.00 82 ALA A N 1
ATOM 606 C CA . ALA A 1 82 ? -0.738 19.884 -15.635 1.00 33.00 82 ALA A CA 1
ATOM 607 C C . ALA A 1 82 ? -2.153 19.294 -15.834 1.00 33.00 82 ALA A C 1
ATOM 609 O O . ALA A 1 82 ? -2.334 18.083 -15.955 1.00 33.00 82 ALA A O 1
ATOM 610 N N . ALA A 1 83 ? -3.174 20.156 -15.869 1.00 44.66 83 ALA A N 1
ATOM 611 C CA . ALA A 1 83 ? -4.434 19.798 -16.519 1.00 44.66 83 ALA A CA 1
ATOM 612 C C . ALA A 1 83 ? -4.242 19.931 -18.041 1.00 44.66 83 ALA A C 1
ATOM 614 O O . ALA A 1 83 ? -3.750 20.964 -18.486 1.00 44.66 83 ALA A O 1
ATOM 615 N N . ALA A 1 84 ? -4.647 18.902 -18.796 1.00 41.78 84 ALA A N 1
ATOM 616 C CA . ALA A 1 84 ? -4.461 18.742 -20.246 1.00 41.78 84 ALA A CA 1
ATOM 617 C C . ALA A 1 84 ? -2.994 18.640 -20.732 1.00 41.78 84 ALA A C 1
ATOM 619 O O . ALA A 1 84 ? -2.387 19.642 -21.078 1.00 41.78 84 ALA A O 1
ATOM 620 N N . ASP A 1 85 ? -2.462 17.405 -20.770 1.00 38.69 85 ASP A N 1
ATOM 621 C CA . ASP A 1 85 ? -1.724 16.820 -21.928 1.00 38.69 85 ASP A CA 1
ATOM 622 C C . ASP A 1 85 ? -1.167 15.398 -21.658 1.00 38.69 85 ASP A C 1
ATOM 624 O O . ASP A 1 85 ? -0.615 14.739 -22.540 1.00 38.69 85 ASP A O 1
ATOM 628 N N . ALA A 1 86 ? -1.374 14.843 -20.458 1.00 42.47 86 ALA A N 1
ATOM 629 C CA . ALA A 1 86 ? -1.235 13.403 -20.247 1.00 42.47 86 ALA A CA 1
ATOM 630 C C . ALA A 1 86 ? -2.432 12.662 -20.876 1.00 42.47 86 ALA A C 1
ATOM 632 O O . ALA A 1 86 ? -3.473 12.487 -20.241 1.00 42.47 86 ALA A O 1
ATOM 633 N N . GLY A 1 87 ? -2.282 12.219 -22.130 1.00 44.03 87 GLY A N 1
ATOM 634 C CA . GLY A 1 87 ? -3.224 11.288 -22.762 1.00 44.03 87 GLY A CA 1
ATOM 635 C C . GLY A 1 87 ? -3.430 10.023 -21.909 1.00 44.03 87 GLY A C 1
ATOM 636 O O . GLY A 1 87 ? -2.544 9.656 -21.129 1.00 44.03 87 GLY A O 1
ATOM 637 N N . PRO A 1 88 ? -4.585 9.340 -22.019 1.00 46.34 88 PRO A N 1
ATOM 638 C CA . PRO A 1 88 ? -4.966 8.296 -21.076 1.00 46.34 88 PRO A CA 1
ATOM 639 C C . PRO A 1 88 ? -3.927 7.170 -21.041 1.00 46.34 88 PRO A C 1
ATOM 641 O O . PRO A 1 88 ? -3.689 6.500 -22.050 1.00 46.34 88 PRO A O 1
ATOM 644 N N . LYS A 1 89 ? -3.345 6.912 -19.857 1.00 59.53 89 LYS A N 1
ATOM 645 C CA . LYS A 1 89 ? -2.630 5.652 -19.607 1.00 59.53 89 LYS A CA 1
ATOM 646 C C . LYS A 1 89 ? -3.579 4.519 -19.986 1.00 59.53 89 LYS A C 1
ATOM 648 O O . LYS A 1 89 ? -4.669 4.416 -19.422 1.00 59.53 89 LYS A O 1
ATOM 653 N N . LYS A 1 90 ? -3.166 3.659 -20.919 1.00 76.50 90 LYS A N 1
ATOM 654 C CA . LYS A 1 90 ? -3.918 2.447 -21.242 1.00 76.50 90 LYS A CA 1
ATOM 655 C C . LYS A 1 90 ? -3.857 1.518 -20.028 1.00 76.50 90 LYS A C 1
ATOM 657 O O . LYS A 1 90 ? -2.877 0.800 -19.853 1.00 76.50 90 LYS A O 1
ATOM 662 N N . LEU A 1 91 ? -4.885 1.595 -19.187 1.00 83.25 91 LEU A N 1
ATOM 663 C CA . LEU A 1 91 ? -5.051 0.753 -18.007 1.00 83.25 91 LEU A CA 1
ATOM 664 C C . LEU A 1 91 ? -4.992 -0.718 -18.415 1.00 83.25 91 LEU A C 1
ATOM 666 O O . LEU A 1 91 ? -5.648 -1.115 -19.384 1.00 83.25 91 LEU A O 1
ATOM 670 N N . LYS A 1 92 ? -4.239 -1.516 -17.660 1.00 89.69 92 LYS A N 1
ATOM 671 C CA . LYS A 1 92 ? -4.174 -2.963 -17.857 1.00 89.69 92 LYS A CA 1
ATOM 672 C C . LYS A 1 92 ? -5.549 -3.605 -17.609 1.00 89.69 92 LYS A C 1
ATOM 674 O O . LYS A 1 92 ? -6.391 -3.099 -16.855 1.00 89.69 92 LYS A O 1
ATOM 679 N N . THR A 1 93 ? -5.775 -4.737 -18.259 1.00 93.88 93 THR A N 1
ATOM 680 C CA . THR A 1 93 ? -6.877 -5.659 -17.955 1.00 93.88 93 THR A CA 1
ATOM 681 C C . THR A 1 93 ? -6.552 -6.501 -16.719 1.00 93.88 93 THR A C 1
ATOM 683 O O . THR A 1 93 ? -5.384 -6.667 -16.357 1.00 93.88 93 THR A O 1
ATOM 686 N N . GLY A 1 94 ? -7.576 -7.076 -16.081 1.00 93.00 94 GLY A N 1
ATOM 687 C CA . GLY A 1 94 ? -7.377 -7.954 -14.924 1.00 93.00 94 GLY A CA 1
ATOM 688 C C . GLY A 1 94 ? -6.509 -9.178 -15.226 1.00 93.00 94 GLY A C 1
ATOM 689 O O . GLY A 1 94 ? -5.683 -9.570 -14.404 1.00 93.00 94 GLY A O 1
ATOM 690 N N . GLU A 1 95 ? -6.630 -9.728 -16.435 1.00 95.44 95 GLU A N 1
ATOM 691 C CA . GLU A 1 95 ? -5.815 -10.847 -16.915 1.00 95.44 95 GLU A CA 1
ATOM 692 C C . GLU A 1 95 ? -4.332 -10.468 -17.071 1.00 95.44 95 GLU A C 1
ATOM 694 O O . GLU A 1 95 ? -3.455 -11.223 -16.648 1.00 95.44 95 GLU A O 1
ATOM 699 N N . GLU A 1 96 ? -4.029 -9.296 -17.643 1.00 95.38 96 GLU A N 1
ATOM 700 C CA . GLU A 1 96 ? -2.651 -8.804 -17.791 1.00 95.38 96 GLU A CA 1
ATOM 701 C C . GLU A 1 96 ? -1.990 -8.573 -16.424 1.00 95.38 96 GLU A C 1
ATOM 703 O O . GLU A 1 96 ? -0.850 -8.992 -16.206 1.00 95.38 96 GLU A O 1
ATOM 708 N N . VAL A 1 97 ? -2.710 -7.965 -15.473 1.00 95.62 97 VAL A N 1
ATOM 709 C CA . VAL A 1 97 ? -2.219 -7.777 -14.097 1.00 95.62 97 VAL A CA 1
ATOM 710 C C . VAL A 1 97 ? -2.008 -9.128 -13.411 1.00 95.62 97 VAL A C 1
ATOM 712 O O . VAL A 1 97 ? -0.914 -9.375 -12.900 1.00 95.62 97 VAL A O 1
ATOM 715 N N . TYR A 1 98 ? -2.988 -10.041 -13.482 1.00 96.25 98 TYR A N 1
ATOM 716 C CA . TYR A 1 98 ? -2.859 -11.391 -12.926 1.00 96.25 98 TYR A CA 1
ATOM 717 C C . TYR A 1 98 ? -1.612 -12.101 -13.457 1.00 96.25 98 TYR A C 1
ATOM 719 O O . TYR A 1 98 ? -0.800 -12.591 -12.672 1.00 96.25 98 TYR A O 1
ATOM 727 N N . LYS A 1 99 ? -1.430 -12.116 -14.783 1.00 96.62 99 LYS A N 1
ATOM 728 C CA . LYS A 1 99 ? -0.305 -12.801 -15.428 1.00 96.62 99 LYS A CA 1
ATOM 729 C C . LYS A 1 99 ? 1.048 -12.175 -15.103 1.00 96.62 99 LYS A C 1
ATOM 731 O O . LYS A 1 99 ? 2.027 -12.904 -14.986 1.00 96.62 99 LYS A O 1
ATOM 736 N N . SER A 1 100 ? 1.108 -10.849 -14.980 1.00 94.94 100 SER A N 1
ATOM 737 C CA . SER A 1 100 ? 2.366 -10.132 -14.738 1.00 94.94 100 SER A CA 1
ATOM 738 C C . SER A 1 100 ? 2.851 -10.181 -13.286 1.00 94.94 100 SER A C 1
ATOM 740 O O . SER A 1 100 ? 4.053 -10.063 -13.063 1.00 94.94 100 SER A O 1
ATOM 742 N N . LEU A 1 101 ? 1.942 -10.352 -12.316 1.00 94.44 101 LEU A N 1
ATOM 743 C CA . LEU A 1 101 ? 2.253 -10.159 -10.896 1.00 94.44 101 LEU A CA 1
ATOM 744 C C . LEU A 1 101 ? 1.632 -11.220 -9.974 1.00 94.44 101 LEU A C 1
ATOM 746 O O . LEU A 1 101 ? 2.334 -11.843 -9.181 1.00 94.44 101 LEU A O 1
ATOM 750 N N . CYS A 1 102 ? 0.322 -11.456 -10.068 1.00 95.12 102 CYS A N 1
ATOM 751 C CA . CYS A 1 102 ? -0.400 -12.269 -9.081 1.00 95.12 102 CYS A CA 1
ATOM 752 C C . CYS A 1 102 ? -0.189 -13.785 -9.254 1.00 95.12 102 CYS A C 1
ATOM 754 O O . CYS A 1 102 ? -0.209 -14.523 -8.264 1.00 95.12 102 CYS A O 1
ATOM 756 N N . MET A 1 103 ? 0.020 -14.254 -10.492 1.00 95.44 103 MET A N 1
ATOM 757 C CA . MET A 1 103 ? 0.148 -15.677 -10.843 1.00 95.44 103 MET A CA 1
ATOM 758 C C . MET A 1 103 ? 1.231 -16.385 -10.018 1.00 95.44 103 MET A C 1
ATOM 760 O O . MET A 1 103 ? 1.004 -17.493 -9.540 1.00 95.44 103 MET A O 1
ATOM 764 N N . GLY A 1 104 ? 2.375 -15.730 -9.780 1.00 94.19 104 GLY A N 1
ATOM 765 C CA . GLY A 1 104 ? 3.512 -16.327 -9.067 1.00 94.19 104 GLY A CA 1
ATOM 766 C C . GLY A 1 104 ? 3.166 -16.881 -7.679 1.00 94.19 104 GLY A C 1
ATOM 767 O O . GLY A 1 104 ? 3.769 -17.864 -7.252 1.00 94.19 104 GLY A O 1
ATOM 768 N N . CYS A 1 105 ? 2.157 -16.308 -7.013 1.00 96.19 105 CYS A N 1
ATOM 769 C CA . CYS A 1 105 ? 1.648 -16.800 -5.732 1.00 96.19 105 CYS A CA 1
ATOM 770 C C . CYS A 1 105 ? 0.308 -17.538 -5.863 1.00 96.19 105 CYS A C 1
ATOM 772 O O . CYS A 1 105 ? 0.126 -18.585 -5.239 1.00 96.19 105 CYS A O 1
ATOM 774 N N . HIS A 1 106 ? -0.627 -17.015 -6.662 1.00 96.44 106 HIS A N 1
ATOM 775 C CA . HIS A 1 106 ? -1.999 -17.529 -6.733 1.00 96.44 106 HIS A CA 1
ATOM 776 C C . HIS A 1 106 ? -2.190 -18.736 -7.656 1.00 96.44 106 HIS A C 1
ATOM 778 O O . HIS A 1 106 ? -3.203 -19.409 -7.532 1.00 96.44 106 HIS A O 1
ATOM 784 N N . ASP A 1 107 ? -1.251 -19.069 -8.537 1.00 94.94 107 ASP A N 1
ATOM 785 C CA . ASP A 1 107 ? -1.366 -20.274 -9.371 1.00 94.94 107 ASP A CA 1
ATOM 786 C C . ASP A 1 107 ? -1.058 -21.542 -8.551 1.00 94.94 107 ASP A C 1
ATOM 788 O O . ASP A 1 107 ? -1.816 -22.512 -8.521 1.00 94.94 107 ASP A O 1
ATOM 792 N N . THR A 1 108 ? 0.023 -21.499 -7.765 1.00 92.75 108 THR A N 1
ATOM 793 C CA . THR A 1 108 ? 0.488 -22.639 -6.956 1.00 92.75 108 THR A CA 1
ATOM 794 C C . THR A 1 108 ? -0.002 -22.619 -5.503 1.00 92.75 108 THR A C 1
ATOM 796 O O . THR A 1 108 ? -0.002 -23.668 -4.850 1.00 92.75 108 THR A O 1
ATOM 799 N N . GLY A 1 109 ? -0.477 -21.472 -5.003 1.00 92.56 109 GLY A N 1
ATOM 800 C CA . GLY A 1 109 ? -0.949 -21.279 -3.625 1.00 92.56 109 GLY A CA 1
ATOM 801 C C . GLY A 1 109 ? 0.170 -20.987 -2.618 1.00 92.56 109 GLY A C 1
ATOM 802 O O . GLY A 1 109 ? 0.136 -21.480 -1.487 1.00 92.56 109 GLY A O 1
ATOM 803 N N . VAL A 1 110 ? 1.189 -20.223 -3.030 1.00 93.00 110 VAL A N 1
ATOM 804 C CA . VAL A 1 110 ? 2.349 -19.860 -2.192 1.00 93.00 110 VAL A CA 1
ATOM 805 C C . VAL A 1 110 ? 1.886 -19.215 -0.884 1.00 93.00 110 VAL A C 1
ATOM 807 O O . VAL A 1 110 ? 0.969 -18.399 -0.878 1.00 93.00 110 VAL A O 1
ATOM 810 N N . ALA A 1 111 ? 2.518 -19.591 0.233 1.00 88.31 111 ALA A N 1
ATOM 811 C CA . ALA A 1 111 ? 2.205 -19.088 1.576 1.00 88.31 111 ALA A CA 1
ATOM 812 C C . ALA A 1 111 ? 0.718 -19.222 1.993 1.00 88.31 111 ALA A C 1
ATOM 814 O O . ALA A 1 111 ? 0.244 -18.478 2.849 1.00 88.31 111 ALA A O 1
ATOM 815 N N . GLY A 1 112 ? -0.020 -20.174 1.407 1.00 89.00 112 GLY A N 1
ATOM 816 C CA . GLY A 1 112 ? -1.449 -20.367 1.674 1.00 89.00 112 GLY A CA 1
ATOM 817 C C . GLY A 1 112 ? -2.369 -19.432 0.881 1.00 89.00 112 GLY A C 1
ATOM 818 O O . GLY A 1 112 ? -3.542 -19.297 1.235 1.00 89.00 112 GLY A O 1
ATOM 819 N N . ALA A 1 113 ? -1.868 -18.790 -0.181 1.00 93.56 113 ALA A N 1
ATOM 820 C CA . ALA A 1 113 ? -2.692 -18.017 -1.102 1.00 93.56 113 ALA A CA 1
ATOM 821 C C . ALA A 1 113 ? -3.814 -18.892 -1.710 1.00 93.56 113 ALA A C 1
ATOM 823 O O . ALA A 1 113 ? -3.560 -20.040 -2.089 1.00 93.56 113 ALA A O 1
ATOM 824 N N . PRO A 1 114 ? -5.055 -18.379 -1.827 1.00 94.62 114 PRO A N 1
ATOM 825 C CA . PRO A 1 114 ? -6.145 -19.112 -2.459 1.00 94.62 114 PRO A CA 1
ATOM 826 C C . PRO A 1 114 ? -5.843 -19.283 -3.952 1.00 94.62 114 PRO A C 1
ATOM 828 O O . PRO A 1 114 ? -5.532 -18.306 -4.644 1.00 94.62 114 PRO A O 1
ATOM 831 N N . LYS A 1 115 ? -5.906 -20.530 -4.431 1.00 96.12 115 LYS A N 1
ATOM 832 C CA . LYS A 1 115 ? -5.467 -20.884 -5.784 1.00 96.12 115 LYS A CA 1
ATOM 833 C C . LYS A 1 115 ? -6.445 -20.396 -6.844 1.00 96.12 115 LYS A C 1
ATOM 835 O O . LYS A 1 115 ? -7.655 -20.480 -6.652 1.00 96.12 115 LYS A O 1
ATOM 840 N N . PHE A 1 116 ? -5.930 -19.906 -7.962 1.00 95.94 116 PHE A N 1
ATOM 841 C CA . PHE A 1 116 ? -6.722 -19.575 -9.141 1.00 95.94 116 PHE A CA 1
ATOM 842 C C . PHE A 1 116 ? -7.469 -20.827 -9.634 1.00 95.94 116 PHE A C 1
ATOM 844 O O . PHE A 1 116 ? -6.867 -21.886 -9.798 1.00 95.94 116 PHE A O 1
ATOM 851 N N . GLY A 1 117 ? -8.785 -20.723 -9.825 1.00 94.50 117 GLY A N 1
ATOM 852 C CA . GLY A 1 117 ? -9.645 -21.849 -10.210 1.00 94.50 117 GLY A CA 1
ATOM 853 C C . GLY A 1 117 ? -10.097 -22.762 -9.062 1.00 94.50 117 GLY A C 1
ATOM 854 O O . GLY A 1 117 ? -10.894 -23.670 -9.292 1.00 94.50 117 GLY A O 1
ATOM 855 N N . ASP A 1 118 ? -9.640 -22.545 -7.823 1.00 95.88 118 ASP A N 1
ATOM 856 C CA . ASP A 1 118 ? -10.078 -23.334 -6.665 1.00 95.88 118 ASP A CA 1
ATOM 857 C C . ASP A 1 118 ? -11.322 -22.712 -6.017 1.00 95.88 118 ASP A C 1
ATOM 859 O O . ASP A 1 118 ? -11.249 -21.916 -5.076 1.00 95.88 118 ASP A O 1
ATOM 863 N N . ASN A 1 119 ? -12.493 -23.111 -6.515 1.00 95.25 119 ASN A N 1
ATOM 864 C CA . ASN A 1 119 ? -13.789 -22.656 -6.007 1.00 95.25 119 ASN A CA 1
ATOM 865 C C . ASN A 1 119 ? -13.966 -22.910 -4.495 1.00 95.25 119 ASN A C 1
ATOM 867 O O . ASN A 1 119 ? -14.661 -22.147 -3.825 1.00 95.25 119 ASN A O 1
ATOM 871 N N . GLY A 1 120 ? -13.343 -23.958 -3.941 1.00 94.94 120 GLY A N 1
ATOM 872 C CA . GLY A 1 120 ? -13.409 -24.273 -2.512 1.00 94.94 120 GLY A CA 1
ATOM 873 C C . GLY A 1 120 ? -12.588 -23.294 -1.674 1.00 94.94 120 GLY A C 1
ATOM 874 O O . GLY A 1 120 ? -13.069 -22.781 -0.663 1.00 94.94 120 GLY A O 1
ATOM 875 N N . ALA A 1 121 ? -11.376 -22.967 -2.127 1.00 93.81 121 ALA A N 1
ATOM 876 C CA . ALA A 1 121 ? -10.554 -21.930 -1.512 1.00 93.81 121 ALA A CA 1
ATOM 877 C C . ALA A 1 121 ? -11.187 -20.534 -1.645 1.00 93.81 121 ALA A C 1
ATOM 879 O O . ALA A 1 121 ? -11.096 -19.730 -0.713 1.00 93.81 121 ALA A O 1
ATOM 880 N N . TRP A 1 122 ? -11.848 -20.232 -2.765 1.00 96.00 122 TRP A N 1
ATOM 881 C CA . TRP A 1 122 ? -12.419 -18.908 -3.021 1.00 96.00 122 TRP A CA 1
ATOM 882 C C . TRP A 1 122 ? -13.796 -18.670 -2.394 1.00 96.00 122 TRP A C 1
ATOM 884 O O . TRP A 1 122 ? -14.062 -17.533 -2.010 1.00 96.00 122 TRP A O 1
ATOM 894 N N . ALA A 1 123 ? -14.631 -19.693 -2.178 1.00 95.44 123 ALA A N 1
ATOM 895 C CA . ALA A 1 123 ? -15.997 -19.523 -1.662 1.00 95.44 123 ALA A CA 1
ATOM 896 C C . ALA A 1 123 ? -16.136 -18.599 -0.422 1.00 95.44 123 ALA A C 1
ATOM 898 O O . ALA A 1 123 ? -16.981 -17.702 -0.472 1.00 95.44 123 ALA A O 1
ATOM 899 N N . PRO A 1 124 ? -15.303 -18.687 0.641 1.00 95.06 124 PRO A N 1
ATOM 900 C CA . PRO A 1 124 ? -15.402 -17.770 1.786 1.00 95.06 124 PRO A CA 1
ATOM 901 C C . PRO A 1 124 ? -15.058 -16.311 1.443 1.00 95.06 124 PRO A C 1
ATOM 903 O O . PRO A 1 124 ? -15.574 -15.386 2.062 1.00 95.06 124 PRO A O 1
ATOM 906 N N . ARG A 1 125 ? -14.189 -16.091 0.447 1.00 93.69 125 ARG A N 1
ATOM 907 C CA . ARG A 1 125 ? -13.795 -14.754 -0.029 1.00 93.69 125 ARG A CA 1
ATOM 908 C C . ARG A 1 125 ? -14.888 -14.160 -0.914 1.00 93.69 125 ARG A C 1
ATOM 910 O O . ARG A 1 125 ? -15.220 -12.990 -0.786 1.00 93.69 125 ARG A O 1
ATOM 917 N N . LEU A 1 126 ? -15.505 -14.988 -1.756 1.00 94.38 126 LEU A N 1
ATOM 918 C CA . LEU A 1 126 ? -16.655 -14.602 -2.574 1.00 94.38 126 LEU A CA 1
ATOM 919 C C . LEU A 1 126 ? -17.865 -14.214 -1.708 1.00 94.38 126 LEU A C 1
ATOM 921 O O . LEU A 1 126 ? -18.544 -13.241 -2.023 1.00 94.38 126 LEU A O 1
ATOM 925 N N . GLN A 1 127 ? -18.084 -14.911 -0.586 1.00 94.25 127 GLN A N 1
ATOM 926 C CA . GLN A 1 127 ? -19.109 -14.573 0.412 1.00 94.25 127 GLN A CA 1
ATOM 927 C C . GLN A 1 127 ? -18.852 -13.239 1.133 1.00 94.25 127 GLN A C 1
ATOM 929 O O . GLN A 1 127 ? -19.813 -12.557 1.478 1.00 94.25 127 GLN A O 1
ATOM 934 N N . ALA A 1 128 ? -17.589 -12.842 1.331 1.00 93.19 128 ALA A N 1
ATOM 935 C CA . ALA A 1 128 ? -17.241 -11.522 1.871 1.00 93.19 128 ALA A CA 1
ATOM 936 C C . ALA A 1 128 ? -17.522 -10.370 0.879 1.00 93.19 128 ALA A C 1
ATOM 938 O O . ALA A 1 128 ? -17.667 -9.220 1.289 1.00 93.19 128 ALA A O 1
ATOM 939 N N . GLY A 1 129 ? -17.649 -10.680 -0.416 1.00 93.69 129 GLY A N 1
ATOM 940 C CA . GLY A 1 129 ? -18.019 -9.736 -1.469 1.00 93.69 129 GLY A CA 1
ATOM 941 C C . GLY A 1 129 ? -16.842 -8.974 -2.089 1.00 93.69 129 GLY A C 1
ATOM 942 O O . GLY A 1 129 ? -15.750 -8.885 -1.530 1.00 93.69 129 GLY A O 1
ATOM 943 N N . GLN A 1 130 ? -17.083 -8.409 -3.277 1.00 93.25 130 GLN A N 1
ATOM 944 C CA . GLN A 1 130 ? -16.064 -7.768 -4.121 1.00 93.25 130 GLN A CA 1
ATOM 945 C C . GLN A 1 130 ? -15.248 -6.709 -3.369 1.00 93.25 130 GLN A C 1
ATOM 947 O O . GLN A 1 130 ? -14.023 -6.775 -3.378 1.00 93.25 130 GLN A O 1
ATOM 952 N N . ALA A 1 131 ? -15.911 -5.787 -2.665 1.00 94.38 131 ALA A N 1
ATOM 953 C CA . ALA A 1 131 ? -15.246 -4.684 -1.971 1.00 94.38 131 ALA A CA 1
ATOM 954 C C . ALA A 1 131 ? -14.221 -5.148 -0.918 1.00 94.38 131 ALA A C 1
ATOM 956 O O . ALA A 1 131 ? -13.140 -4.571 -0.833 1.00 94.38 131 ALA A O 1
ATOM 957 N N . GLU A 1 132 ? -14.514 -6.209 -0.159 1.00 95.50 132 GLU A N 1
ATOM 958 C CA . GLU A 1 132 ? -13.606 -6.704 0.884 1.00 95.50 132 GLU A CA 1
ATOM 959 C C . GLU A 1 132 ? -12.399 -7.439 0.283 1.00 95.50 132 GLU A C 1
ATOM 961 O O . GLU A 1 132 ? -11.260 -7.224 0.697 1.00 95.50 132 GLU A O 1
ATOM 966 N N . VAL A 1 133 ? -12.611 -8.247 -0.762 1.00 95.31 133 VAL A N 1
ATOM 967 C CA . VAL A 1 133 ? -11.504 -8.913 -1.473 1.00 95.31 133 VAL A CA 1
ATOM 968 C C . VAL A 1 133 ? -10.595 -7.887 -2.164 1.00 95.31 133 VAL A C 1
ATOM 970 O O . VAL A 1 133 ? -9.374 -8.041 -2.164 1.00 95.31 133 VAL A O 1
ATOM 973 N N . VAL A 1 134 ? -11.169 -6.806 -2.701 1.00 96.06 134 VAL A N 1
ATOM 974 C CA . VAL A 1 134 ? -10.422 -5.682 -3.285 1.00 96.06 134 VAL A CA 1
ATOM 975 C C . VAL A 1 134 ? -9.665 -4.899 -2.207 1.00 96.06 134 VAL A C 1
ATOM 977 O O . VAL A 1 134 ? -8.481 -4.627 -2.400 1.00 96.06 134 VAL A O 1
ATOM 980 N N . LYS A 1 135 ? -10.275 -4.621 -1.040 1.00 96.44 135 LYS A N 1
ATOM 981 C CA . LYS A 1 135 ? -9.588 -4.016 0.120 1.00 96.44 135 LYS A CA 1
ATOM 982 C C . LYS A 1 135 ? -8.354 -4.839 0.507 1.00 96.44 135 LYS A C 1
ATOM 984 O O . LYS A 1 135 ? -7.262 -4.286 0.632 1.00 96.44 135 LYS A O 1
ATOM 989 N N . ILE A 1 136 ? -8.507 -6.159 0.628 1.00 95.88 136 ILE A N 1
ATOM 990 C CA . ILE A 1 136 ? -7.409 -7.091 0.926 1.00 95.88 136 ILE A CA 1
ATOM 991 C C . ILE A 1 136 ? -6.317 -7.042 -0.153 1.00 95.88 136 ILE A C 1
ATOM 993 O O . ILE A 1 136 ? -5.135 -7.012 0.181 1.00 95.88 136 ILE A O 1
ATOM 997 N N . ALA A 1 137 ? -6.674 -6.994 -1.438 1.00 95.88 137 ALA A N 1
ATOM 998 C CA . ALA A 1 137 ? -5.686 -6.934 -2.516 1.00 95.88 137 ALA A CA 1
ATOM 999 C C . ALA A 1 137 ? -4.929 -5.595 -2.578 1.00 95.88 137 ALA A C 1
ATOM 1001 O O . ALA A 1 137 ? -3.742 -5.578 -2.907 1.00 95.88 137 ALA A O 1
ATOM 1002 N N . ILE A 1 138 ? -5.584 -4.479 -2.243 1.00 95.94 138 ILE A N 1
ATOM 1003 C CA . ILE A 1 138 ? -4.964 -3.147 -2.206 1.00 95.94 138 ILE A CA 1
ATOM 1004 C C . ILE A 1 138 ? -4.031 -3.014 -0.997 1.00 95.94 138 ILE A C 1
ATOM 1006 O O . ILE A 1 138 ? -2.879 -2.620 -1.169 1.00 95.94 138 ILE A O 1
ATOM 1010 N N . HIS A 1 139 ? -4.491 -3.373 0.205 1.00 95.38 139 HIS A N 1
ATOM 1011 C CA . HIS A 1 139 ? -3.750 -3.154 1.456 1.00 95.38 139 HIS A CA 1
ATOM 1012 C C . HIS A 1 139 ? -2.858 -4.329 1.891 1.00 95.38 139 HIS A C 1
ATOM 1014 O O . HIS A 1 139 ? -2.020 -4.156 2.774 1.00 95.38 139 HIS A O 1
ATOM 1020 N N . GLY A 1 140 ? -2.997 -5.498 1.263 1.00 92.81 140 GLY A N 1
ATOM 1021 C CA . GLY A 1 140 ? -2.309 -6.727 1.651 1.00 92.81 140 GLY A CA 1
ATOM 1022 C C . GLY A 1 140 ? -2.959 -7.434 2.847 1.00 92.81 140 GLY A C 1
ATOM 1023 O O . GLY A 1 140 ? -3.742 -6.856 3.602 1.00 92.81 140 GLY A O 1
ATOM 1024 N N . LEU A 1 141 ? -2.628 -8.715 3.025 1.00 91.81 141 LEU A N 1
ATOM 1025 C CA . LEU A 1 141 ? -3.064 -9.527 4.165 1.00 91.81 141 LEU A CA 1
ATOM 1026 C C . LEU A 1 141 ? -2.125 -10.724 4.365 1.00 91.81 141 LEU A C 1
ATOM 1028 O O . LEU A 1 141 ? -1.900 -11.512 3.446 1.00 91.81 141 LEU A O 1
ATOM 1032 N N . ASN A 1 142 ? -1.632 -10.918 5.591 1.00 89.00 142 ASN A N 1
ATOM 1033 C CA . ASN A 1 142 ? -0.673 -11.976 5.934 1.00 89.00 142 ASN A CA 1
ATOM 1034 C C . ASN A 1 142 ? 0.563 -11.946 5.005 1.00 89.00 142 ASN A C 1
ATOM 1036 O O . ASN A 1 142 ? 1.302 -10.968 5.004 1.00 89.00 142 ASN A O 1
ATOM 1040 N N . GLY A 1 143 ? 0.791 -13.005 4.219 1.00 88.81 143 GLY A N 1
ATOM 1041 C CA . GLY A 1 143 ? 1.878 -13.084 3.236 1.00 88.81 143 GLY A CA 1
ATOM 1042 C C . GLY A 1 143 ? 1.584 -12.424 1.882 1.00 88.81 143 GLY A C 1
ATOM 1043 O O . GLY A 1 143 ? 2.449 -12.452 1.012 1.00 88.81 143 GLY A O 1
ATOM 1044 N N . MET A 1 144 ? 0.388 -11.860 1.672 1.00 94.94 144 MET A N 1
ATOM 1045 C CA . MET A 1 144 ? 0.036 -11.135 0.448 1.00 94.94 144 MET A CA 1
ATOM 1046 C C . MET A 1 144 ? 0.452 -9.658 0.577 1.00 94.94 144 MET A C 1
ATOM 1048 O O . MET A 1 144 ? -0.117 -8.957 1.418 1.00 94.94 144 MET A O 1
ATOM 1052 N N . PRO A 1 145 ? 1.409 -9.160 -0.229 1.00 94.25 145 PRO A N 1
ATOM 1053 C CA . PRO A 1 145 ? 1.828 -7.761 -0.184 1.00 94.25 145 PRO A CA 1
ATOM 1054 C C . PRO A 1 145 ? 0.756 -6.807 -0.754 1.00 94.25 145 PRO A C 1
ATOM 1056 O O . PRO A 1 145 ? -0.018 -7.216 -1.628 1.00 94.25 145 PRO A O 1
ATOM 1059 N N . PRO A 1 146 ? 0.740 -5.526 -0.326 1.00 95.62 146 PRO A N 1
ATOM 1060 C CA . PRO A 1 146 ? -0.133 -4.492 -0.889 1.00 95.62 146 PRO A CA 1
ATOM 1061 C C . PRO A 1 146 ? -0.004 -4.407 -2.413 1.00 95.62 146 PRO A C 1
ATOM 1063 O O . PRO A 1 146 ? 1.109 -4.444 -2.944 1.00 95.62 146 PRO A O 1
ATOM 1066 N N . LYS A 1 147 ? -1.134 -4.318 -3.122 1.00 95.50 147 LYS A N 1
ATOM 1067 C CA . LYS A 1 147 ? -1.221 -4.296 -4.596 1.00 95.50 147 LYS A CA 1
ATOM 1068 C C . LYS A 1 147 ? -0.462 -5.439 -5.290 1.00 95.50 147 LYS A C 1
ATOM 1070 O O . LYS A 1 147 ? 0.062 -5.273 -6.387 1.00 95.50 147 LYS A O 1
ATOM 1075 N N . GLY A 1 148 ? -0.340 -6.597 -4.637 1.00 91.62 148 GLY A N 1
ATOM 1076 C CA . GLY A 1 148 ? 0.446 -7.726 -5.148 1.00 91.62 148 GLY A CA 1
ATOM 1077 C C . GLY A 1 148 ? 1.962 -7.481 -5.195 1.00 91.62 148 GLY A C 1
ATOM 1078 O O . GLY A 1 148 ? 2.680 -8.298 -5.761 1.00 91.62 148 GLY A O 1
ATOM 1079 N N . GLY A 1 149 ? 2.459 -6.397 -4.589 1.00 92.88 149 GLY A N 1
ATOM 1080 C CA . GLY A 1 149 ? 3.875 -6.021 -4.565 1.00 92.88 149 GLY A CA 1
ATOM 1081 C C . GLY A 1 149 ? 4.279 -4.947 -5.581 1.00 92.88 149 GLY A C 1
ATOM 1082 O O . GLY A 1 149 ? 5.428 -4.514 -5.548 1.00 92.88 149 GLY A O 1
ATOM 1083 N N . ASP A 1 150 ? 3.365 -4.481 -6.441 1.00 92.31 150 ASP A N 1
ATOM 1084 C CA . ASP A 1 150 ? 3.607 -3.370 -7.371 1.00 92.31 150 ASP A CA 1
ATOM 1085 C C . ASP A 1 150 ? 2.818 -2.115 -6.938 1.00 92.31 150 ASP A C 1
ATOM 1087 O O . ASP A 1 150 ? 1.626 -1.991 -7.243 1.00 92.31 150 ASP A O 1
ATOM 1091 N N . PRO A 1 151 ? 3.453 -1.145 -6.249 1.00 89.38 151 PRO A N 1
ATOM 1092 C CA . PRO A 1 151 ? 2.784 0.084 -5.829 1.00 89.38 151 PRO A CA 1
ATOM 1093 C C . PRO A 1 151 ? 2.415 1.008 -7.004 1.00 89.38 151 PRO A C 1
ATOM 1095 O O . PRO A 1 151 ? 1.678 1.970 -6.795 1.00 89.38 151 PRO A O 1
ATOM 1098 N N . SER A 1 152 ? 2.905 0.743 -8.226 1.00 89.56 152 SER A N 1
ATOM 1099 C CA . SER A 1 152 ? 2.602 1.548 -9.417 1.00 89.56 152 SER A CA 1
ATOM 1100 C C . SER A 1 152 ? 1.256 1.213 -10.071 1.00 89.56 152 SER A C 1
ATOM 1102 O O . SER A 1 152 ? 0.778 1.995 -10.900 1.00 89.56 152 SER A O 1
ATOM 1104 N N . LEU A 1 153 ? 0.628 0.090 -9.695 1.00 89.19 153 LEU A N 1
ATOM 1105 C CA . LEU A 1 153 ? -0.716 -0.268 -10.149 1.00 89.19 153 LEU A CA 1
ATOM 1106 C C . LEU A 1 153 ? -1.760 0.703 -9.591 1.00 89.19 153 LEU A C 1
ATOM 1108 O O . LEU A 1 153 ? -1.782 1.014 -8.394 1.00 89.19 153 LEU A O 1
ATOM 1112 N N . SER A 1 154 ? -2.675 1.140 -10.452 1.00 92.25 154 SER A N 1
ATOM 1113 C CA . SER A 1 154 ? -3.879 1.837 -10.003 1.00 92.25 154 SER A CA 1
ATOM 1114 C C . SER A 1 154 ? -4.826 0.878 -9.276 1.00 92.25 154 SER A C 1
ATOM 1116 O O . SER A 1 154 ? -4.866 -0.319 -9.564 1.00 92.25 154 SER A O 1
ATOM 1118 N N . ASP A 1 155 ? -5.621 1.402 -8.347 1.00 92.38 155 ASP A N 1
ATOM 1119 C CA . ASP A 1 155 ? -6.575 0.601 -7.564 1.00 92.38 155 ASP A CA 1
ATOM 1120 C C . ASP A 1 155 ? -7.599 -0.094 -8.479 1.00 92.38 155 ASP A C 1
ATOM 1122 O O . ASP A 1 155 ? -7.980 -1.234 -8.237 1.00 92.38 155 ASP A O 1
ATOM 1126 N N . LEU A 1 156 ? -7.944 0.548 -9.601 1.00 92.12 156 LEU A N 1
ATOM 1127 C CA . LEU A 1 156 ? -8.781 0.001 -10.669 1.00 92.12 156 LEU A CA 1
ATOM 1128 C C . LEU A 1 156 ? -8.130 -1.191 -11.397 1.00 92.12 156 LEU A C 1
ATOM 1130 O O . LEU A 1 156 ? -8.811 -2.157 -11.728 1.00 92.12 156 LEU A O 1
ATOM 1134 N N . GLU A 1 157 ? -6.819 -1.163 -11.646 1.00 94.44 157 GLU A N 1
ATOM 1135 C CA . GLU A 1 157 ? -6.095 -2.309 -12.221 1.00 94.44 157 GLU A CA 1
ATOM 1136 C C . GLU A 1 157 ? -6.021 -3.485 -11.235 1.00 94.44 157 GLU A C 1
ATOM 1138 O O . GLU A 1 157 ? -6.166 -4.639 -11.644 1.00 94.44 157 GLU A O 1
ATOM 1143 N N . VAL A 1 158 ? -5.863 -3.200 -9.936 1.00 96.12 158 VAL A N 1
ATOM 1144 C CA . VAL A 1 158 ? -5.920 -4.212 -8.867 1.00 96.12 158 VAL A CA 1
ATOM 1145 C C . VAL A 1 158 ? -7.328 -4.801 -8.747 1.00 96.12 158 VAL A C 1
ATOM 1147 O O . VAL A 1 158 ? -7.469 -6.021 -8.688 1.00 96.12 158 VAL A O 1
ATOM 1150 N N . GLU A 1 159 ? -8.377 -3.975 -8.780 1.00 96.00 159 GLU A N 1
ATOM 1151 C CA . GLU A 1 159 ? -9.765 -4.444 -8.737 1.00 96.00 159 GLU A CA 1
ATOM 1152 C C . GLU A 1 159 ? -10.089 -5.358 -9.922 1.00 96.00 159 GLU A C 1
ATOM 1154 O O . GLU A 1 159 ? -10.623 -6.448 -9.723 1.00 96.00 159 GLU A O 1
ATOM 1159 N N . ARG A 1 160 ? -9.706 -4.981 -11.148 1.00 95.69 160 ARG A N 1
ATOM 1160 C CA . ARG A 1 160 ? -9.880 -5.851 -12.323 1.00 95.69 160 ARG A CA 1
ATOM 1161 C C . ARG A 1 160 ? -9.155 -7.183 -12.170 1.00 95.69 160 ARG A C 1
ATOM 1163 O O . ARG A 1 160 ? -9.709 -8.218 -12.528 1.00 95.69 160 ARG A O 1
ATOM 1170 N N . ALA A 1 161 ? -7.943 -7.186 -11.612 1.00 96.81 161 ALA A N 1
ATOM 1171 C CA . ALA A 1 161 ? -7.213 -8.423 -11.337 1.00 96.81 161 ALA A CA 1
ATOM 1172 C C . ALA A 1 161 ? -7.965 -9.312 -10.336 1.00 96.81 161 ALA A C 1
ATOM 1174 O O . ALA A 1 161 ? -8.105 -10.514 -10.561 1.00 96.81 161 ALA A O 1
ATOM 1175 N N . VAL A 1 162 ? -8.512 -8.720 -9.269 1.00 96.69 162 VAL A N 1
ATOM 1176 C CA . VAL A 1 162 ? -9.350 -9.423 -8.288 1.00 96.69 162 VAL A CA 1
ATOM 1177 C C . VAL A 1 162 ? -10.610 -9.991 -8.936 1.00 96.69 162 VAL A C 1
ATOM 1179 O O . VAL A 1 162 ? -10.906 -11.164 -8.721 1.00 96.69 162 VAL A O 1
ATOM 1182 N N . VAL A 1 163 ? -11.323 -9.213 -9.756 1.00 97.00 163 VAL A N 1
ATOM 1183 C CA . VAL A 1 163 ? -12.510 -9.680 -10.492 1.00 97.00 163 VAL A CA 1
ATOM 1184 C C . VAL A 1 163 ? -12.156 -10.834 -11.430 1.00 97.00 163 VAL A C 1
ATOM 1186 O O . VAL A 1 163 ? -12.842 -11.855 -11.420 1.00 97.00 163 VAL A O 1
ATOM 1189 N N . TYR A 1 164 ? -11.058 -10.727 -12.185 1.00 97.25 164 TYR A N 1
ATOM 1190 C CA . TYR A 1 164 ? -10.579 -11.792 -13.065 1.00 97.25 164 TYR A CA 1
ATOM 1191 C C . TYR A 1 164 ? -10.307 -13.092 -12.290 1.00 97.25 164 TYR A C 1
ATOM 1193 O O . TYR A 1 164 ? -10.819 -14.145 -12.672 1.00 97.25 164 TYR A O 1
ATOM 1201 N N . ILE A 1 165 ? -9.559 -13.032 -11.181 1.00 96.31 165 ILE A N 1
ATOM 1202 C CA . ILE A 1 165 ? -9.247 -14.210 -10.354 1.00 96.31 165 ILE A CA 1
ATOM 1203 C C . ILE A 1 165 ? -10.516 -14.793 -9.721 1.00 96.31 165 ILE A C 1
ATOM 1205 O O . ILE A 1 165 ? -10.732 -16.005 -9.779 1.00 96.31 165 ILE A O 1
ATOM 1209 N N . ALA A 1 166 ? -11.362 -13.943 -9.136 1.00 96.19 166 ALA A N 1
ATOM 1210 C CA . ALA A 1 166 ? -12.597 -14.343 -8.473 1.00 96.19 166 ALA A CA 1
ATOM 1211 C C . ALA A 1 166 ? -13.551 -15.049 -9.446 1.00 96.19 166 ALA A C 1
ATOM 1213 O O . ALA A 1 166 ? -14.043 -16.132 -9.138 1.00 96.19 166 ALA A O 1
ATOM 1214 N N . ASN A 1 167 ? -13.754 -14.491 -10.642 1.00 96.19 167 ASN A N 1
ATOM 1215 C CA . ASN A 1 167 ? -14.681 -15.037 -11.637 1.00 96.19 167 ASN A CA 1
ATOM 1216 C C . ASN A 1 167 ? -14.195 -16.362 -12.236 1.00 96.19 167 ASN A C 1
ATOM 1218 O O . ASN A 1 167 ? -15.000 -17.251 -12.499 1.00 96.19 167 ASN A O 1
ATOM 1222 N N . HIS A 1 168 ? -12.879 -16.550 -12.367 1.00 96.44 168 HIS A N 1
ATOM 1223 C CA . HIS A 1 168 ? -12.311 -17.850 -12.737 1.00 96.44 168 HIS A CA 1
ATOM 1224 C C . HIS A 1 168 ? -12.311 -18.870 -11.588 1.00 96.44 168 HIS A C 1
ATOM 1226 O O . HIS A 1 168 ? -12.074 -20.048 -11.835 1.00 96.44 168 HIS A O 1
ATOM 1232 N N . SER A 1 169 ? -12.610 -18.444 -10.356 1.00 96.06 169 SER A N 1
ATOM 1233 C CA . SER A 1 169 ? -12.623 -19.276 -9.143 1.00 96.06 169 SER A CA 1
ATOM 1234 C C . SER A 1 169 ? -14.029 -19.386 -8.525 1.00 96.06 169 SER A C 1
ATOM 1236 O O . SER A 1 169 ? -14.184 -19.443 -7.305 1.00 96.06 169 SER A O 1
ATOM 1238 N N . GLY A 1 170 ? -15.069 -19.383 -9.368 1.00 92.06 170 GLY A N 1
ATOM 1239 C CA . GLY A 1 170 ? -16.468 -19.593 -8.971 1.00 92.06 170 GLY A CA 1
ATOM 1240 C C . GLY A 1 170 ? -17.244 -18.333 -8.568 1.00 92.06 170 GLY A C 1
ATOM 1241 O O . GLY A 1 170 ? -18.377 -18.444 -8.102 1.00 92.06 170 GLY A O 1
ATOM 1242 N N . GLY A 1 171 ? -16.651 -17.148 -8.723 1.00 93.31 171 GLY A N 1
ATOM 1243 C CA . GLY A 1 171 ? -17.297 -15.854 -8.508 1.00 93.31 171 GLY A CA 1
ATOM 1244 C C . GLY A 1 171 ? -18.059 -15.325 -9.727 1.00 93.31 171 GLY A C 1
ATOM 1245 O O . GLY A 1 171 ? -17.939 -15.842 -10.834 1.00 93.31 171 GLY A O 1
ATOM 1246 N N . SER A 1 172 ? -18.810 -14.244 -9.503 1.00 93.81 172 SER A N 1
ATOM 1247 C CA . SER A 1 172 ? -19.523 -13.477 -10.540 1.00 93.81 172 SER A CA 1
ATOM 1248 C C . SER A 1 172 ? -19.478 -11.973 -10.230 1.00 93.81 172 SER A C 1
ATOM 1250 O O . SER A 1 172 ? -20.488 -11.272 -10.276 1.00 93.81 172 SER A O 1
ATOM 1252 N N . PHE A 1 173 ? -18.304 -11.487 -9.831 1.00 93.75 173 PHE A N 1
ATOM 1253 C CA . PHE A 1 173 ? -18.027 -10.082 -9.548 1.00 93.75 173 PHE A CA 1
ATOM 1254 C C . PHE A 1 173 ? -18.099 -9.227 -10.820 1.00 93.75 173 PHE A C 1
ATOM 1256 O O . PHE A 1 173 ? -17.815 -9.683 -11.934 1.00 93.75 173 PHE A O 1
ATOM 1263 N N . LYS A 1 174 ? -18.492 -7.963 -10.651 1.00 92.69 174 LYS A N 1
ATOM 1264 C CA . LYS A 1 174 ? -18.711 -7.025 -11.751 1.00 92.69 174 LYS A CA 1
ATOM 1265 C C . LYS A 1 174 ? -17.389 -6.350 -12.103 1.00 92.69 174 LYS A C 1
ATOM 1267 O O . LYS A 1 174 ? -16.858 -5.588 -11.302 1.00 92.69 174 LYS A O 1
ATOM 1272 N N . GLU A 1 175 ? -16.904 -6.564 -13.327 1.00 89.25 175 GLU A N 1
ATOM 1273 C CA . GLU A 1 175 ? -15.742 -5.832 -13.855 1.00 89.25 175 GLU A CA 1
ATOM 1274 C C . GLU A 1 175 ? -16.015 -4.312 -13.801 1.00 89.25 175 GLU A C 1
ATOM 1276 O O . GLU A 1 175 ? -17.044 -3.868 -14.351 1.00 89.25 175 GLU A O 1
ATOM 1281 N N . PRO A 1 176 ? -15.140 -3.519 -13.151 1.00 84.19 176 PRO A N 1
ATOM 1282 C CA . PRO A 1 176 ? -15.258 -2.070 -13.106 1.00 84.19 176 PRO A CA 1
ATOM 1283 C C . PRO A 1 176 ? -14.878 -1.453 -14.459 1.00 84.19 176 PRO A C 1
ATOM 1285 O O . PRO A 1 176 ? -13.793 -1.678 -15.019 1.00 84.19 176 PRO A O 1
ATOM 1288 N N . ALA A 1 177 ? -15.788 -0.634 -14.988 1.00 76.75 177 ALA A N 1
ATOM 1289 C CA . ALA A 1 177 ? -15.513 0.182 -16.162 1.00 76.75 177 ALA A CA 1
ATOM 1290 C C . ALA A 1 177 ? -14.363 1.160 -15.871 1.00 76.75 177 ALA A C 1
ATOM 1292 O O . ALA A 1 177 ? -14.127 1.541 -14.725 1.00 76.75 177 ALA A O 1
ATOM 1293 N N . ALA A 1 178 ? -13.625 1.567 -16.906 1.00 70.25 178 ALA A N 1
ATOM 1294 C CA . ALA A 1 178 ? -12.774 2.743 -16.754 1.00 70.25 178 ALA A CA 1
ATOM 1295 C C . ALA A 1 178 ? -13.678 3.964 -16.511 1.00 70.25 178 ALA A C 1
ATOM 1297 O O . ALA A 1 178 ? -14.741 4.022 -17.133 1.00 70.25 178 ALA A O 1
ATOM 1298 N N . PRO A 1 179 ? -13.288 4.930 -15.661 1.00 57.09 179 PRO A N 1
ATOM 1299 C CA . PRO A 1 179 ? -13.950 6.224 -15.668 1.00 57.09 179 PRO A CA 1
ATOM 1300 C C . PRO A 1 179 ? -13.790 6.823 -17.068 1.00 57.09 179 PRO A C 1
ATOM 1302 O O . PRO A 1 179 ? -12.669 7.037 -17.538 1.00 57.09 179 PRO A O 1
ATOM 1305 N N . GLU A 1 180 ? -14.908 7.041 -17.757 1.00 46.31 180 GLU A N 1
ATOM 1306 C CA . GLU A 1 180 ? -14.917 7.843 -18.975 1.00 46.31 180 GLU A CA 1
ATOM 1307 C C . GLU A 1 180 ? -14.562 9.280 -18.575 1.00 46.31 180 GLU A C 1
ATOM 1309 O O . GLU A 1 180 ? -15.125 9.817 -17.621 1.00 46.31 180 GLU A O 1
ATOM 1314 N N . GLY A 1 181 ? -13.555 9.862 -19.234 1.00 40.69 181 GLY A N 1
ATOM 1315 C CA . GLY A 1 181 ? -13.000 11.160 -18.838 1.00 40.69 181 GLY A CA 1
ATOM 1316 C C . GLY A 1 181 ? -14.035 12.285 -18.909 1.00 40.69 181 GLY A C 1
ATOM 1317 O O . GLY A 1 181 ? -14.880 12.282 -19.802 1.00 40.69 181 GLY A O 1
ATOM 1318 N N . ASP A 1 182 ? -13.940 13.238 -17.977 1.00 39.22 182 ASP A N 1
ATOM 1319 C CA . ASP A 1 182 ? -14.924 14.293 -17.717 1.00 39.22 182 ASP A CA 1
ATOM 1320 C C . ASP A 1 182 ? -15.592 14.908 -18.958 1.00 39.22 182 ASP A C 1
ATOM 1322 O O . ASP A 1 182 ? -15.035 15.752 -19.664 1.00 39.22 182 ASP A O 1
ATOM 1326 N N . GLY A 1 183 ? -16.861 14.542 -19.142 1.00 33.91 183 GLY A N 1
ATOM 1327 C CA . GLY A 1 183 ? -17.799 15.154 -20.075 1.00 33.91 183 GLY A CA 1
ATOM 1328 C C . GLY A 1 183 ? -18.925 15.885 -19.345 1.00 33.91 183 GLY A C 1
ATOM 1329 O O . GLY A 1 183 ? -20.067 15.466 -19.455 1.00 33.91 183 GLY A O 1
ATOM 1330 N N . ALA A 1 184 ? -18.586 16.965 -18.631 1.00 28.56 184 ALA A N 1
ATOM 1331 C CA . ALA A 1 184 ? -19.482 17.982 -18.056 1.00 28.56 184 ALA A CA 1
ATOM 1332 C C . ALA A 1 184 ? -20.689 17.510 -17.205 1.00 28.56 184 ALA A C 1
ATOM 1334 O O . ALA A 1 184 ? -21.676 16.965 -17.694 1.00 28.56 184 ALA A O 1
ATOM 1335 N N . ALA A 1 185 ? -20.698 17.906 -15.929 1.00 30.03 185 ALA A N 1
ATOM 1336 C CA . ALA A 1 185 ? -21.925 17.921 -15.135 1.00 30.03 185 ALA A CA 1
ATOM 1337 C C . ALA A 1 185 ? -22.982 18.872 -15.736 1.00 30.03 185 ALA A C 1
ATOM 1339 O O . ALA A 1 185 ? -22.650 19.980 -16.168 1.00 30.03 185 ALA A O 1
ATOM 1340 N N . PRO A 1 186 ? -24.270 18.522 -15.620 1.00 31.58 186 PRO A N 1
ATOM 1341 C CA . PRO A 1 186 ? -25.297 19.479 -15.240 1.00 31.58 186 PRO A CA 1
ATOM 1342 C C . PRO A 1 186 ? -25.744 19.247 -13.788 1.00 31.58 186 PRO A C 1
ATOM 1344 O O . PRO A 1 186 ? -25.721 18.131 -13.270 1.00 31.58 186 PRO A O 1
ATOM 1347 N N . ALA A 1 187 ? -26.120 20.340 -13.127 1.00 29.88 187 ALA A N 1
ATOM 1348 C CA . ALA A 1 187 ? -26.487 20.369 -11.717 1.00 29.88 187 ALA A CA 1
ATOM 1349 C C . ALA A 1 187 ? -27.892 19.799 -11.423 1.00 29.88 187 ALA A C 1
ATOM 1351 O O . ALA A 1 187 ? -28.684 19.554 -12.328 1.00 29.88 187 ALA A O 1
ATOM 1352 N N . GLU A 1 188 ? -28.146 19.630 -10.121 1.00 36.72 188 GLU A N 1
ATOM 1353 C CA . GLU A 1 188 ? -29.420 19.437 -9.408 1.00 36.72 188 GLU A CA 1
ATOM 1354 C C . GLU A 1 188 ? -30.737 19.391 -10.209 1.00 36.72 188 GLU A C 1
ATOM 1356 O O . GLU A 1 188 ? -31.106 20.348 -10.889 1.00 36.72 188 GLU A O 1
ATOM 1361 N N . GLY A 1 189 ? -31.563 18.368 -9.932 1.00 29.17 189 GLY A N 1
ATOM 1362 C CA . GLY A 1 189 ? -33.015 18.527 -10.080 1.00 29.17 189 GLY A CA 1
ATOM 1363 C C . GLY A 1 189 ? -33.864 17.274 -10.305 1.00 29.17 189 GLY A C 1
ATOM 1364 O O . GLY A 1 189 ? -34.479 17.173 -11.360 1.00 29.17 189 GLY A O 1
ATOM 1365 N N . ALA A 1 190 ? -34.001 16.385 -9.311 1.00 28.00 190 ALA A N 1
ATOM 1366 C CA . ALA A 1 190 ? -35.228 15.589 -9.118 1.00 28.00 190 ALA A CA 1
ATOM 1367 C C . ALA A 1 190 ? -35.272 14.926 -7.726 1.00 28.00 190 ALA A C 1
ATOM 1369 O O . ALA A 1 190 ? -34.359 14.197 -7.346 1.00 28.00 190 ALA A O 1
ATOM 1370 N N . ALA A 1 191 ? -36.358 15.155 -6.985 1.00 29.34 191 ALA A N 1
ATOM 1371 C CA . ALA A 1 191 ? -36.704 14.408 -5.772 1.00 29.34 191 ALA A CA 1
ATOM 1372 C C . ALA A 1 191 ? -37.244 12.999 -6.128 1.00 29.34 191 ALA A C 1
ATOM 1374 O O . ALA A 1 191 ? -37.689 12.797 -7.262 1.00 29.34 191 ALA A O 1
ATOM 1375 N N . PRO A 1 192 ? -37.229 12.016 -5.204 1.00 40.56 192 PRO A N 1
ATOM 1376 C CA . PRO A 1 192 ? -37.665 10.655 -5.510 1.00 40.56 192 PRO A CA 1
ATOM 1377 C C . PRO A 1 192 ? -39.185 10.571 -5.691 1.00 40.56 192 PRO A C 1
ATOM 1379 O O . PRO A 1 192 ? -39.945 11.145 -4.913 1.00 40.56 192 PRO A O 1
ATOM 1382 N N . ALA A 1 193 ? -39.626 9.796 -6.683 1.00 30.06 193 ALA A N 1
ATOM 1383 C CA . ALA A 1 193 ? -41.020 9.394 -6.825 1.00 30.06 193 ALA A CA 1
ATOM 1384 C C . ALA A 1 193 ? -41.228 8.005 -6.204 1.00 30.06 193 ALA A C 1
ATOM 1386 O O . ALA A 1 193 ? -40.642 7.020 -6.657 1.00 30.06 193 ALA A O 1
ATOM 1387 N N . GLU A 1 194 ? -42.076 7.924 -5.180 1.00 33.44 194 GLU A N 1
ATOM 1388 C CA . GLU A 1 194 ? -42.646 6.652 -4.734 1.00 33.44 194 GLU A CA 1
ATOM 1389 C C . GLU A 1 194 ? -43.622 6.083 -5.777 1.00 33.44 194 GLU A C 1
ATOM 1391 O O . GLU A 1 194 ? -44.341 6.825 -6.444 1.00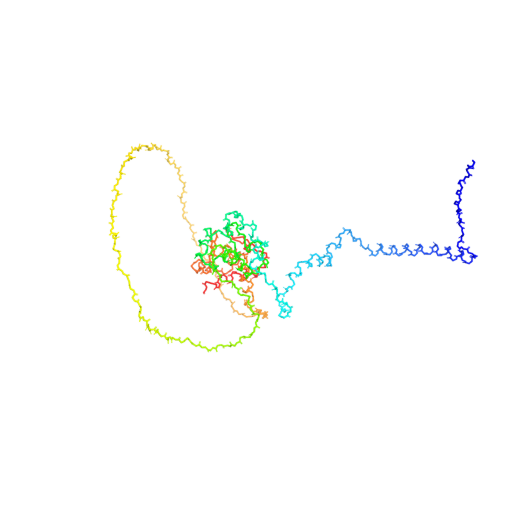 33.44 194 GLU A O 1
ATOM 1396 N N . GLY A 1 195 ? -43.744 4.753 -5.795 1.00 29.19 195 GLY A N 1
ATOM 1397 C CA . GLY A 1 195 ? -45.041 4.101 -5.985 1.00 29.19 195 GLY A CA 1
ATOM 1398 C C . GLY A 1 195 ? -45.524 3.834 -7.414 1.00 29.19 195 GLY A C 1
ATOM 1399 O O . GLY A 1 195 ? -46.256 4.625 -8.002 1.00 29.19 195 GLY A O 1
ATOM 1400 N N . ALA A 1 196 ? -45.311 2.600 -7.875 1.00 29.19 196 ALA A N 1
ATOM 1401 C CA . ALA A 1 196 ? -46.304 1.879 -8.674 1.00 29.19 196 ALA A CA 1
ATOM 1402 C C . ALA A 1 196 ? -46.304 0.395 -8.262 1.00 29.19 196 ALA A C 1
ATOM 1404 O O . ALA A 1 196 ? -45.258 -0.251 -8.241 1.00 29.19 196 ALA A O 1
ATOM 1405 N N . ALA A 1 197 ? -47.474 -0.110 -7.869 1.00 29.45 197 ALA A N 1
ATOM 1406 C CA . ALA A 1 197 ? -47.684 -1.456 -7.327 1.00 29.45 197 ALA A CA 1
ATOM 1407 C C . ALA A 1 197 ? -47.999 -2.485 -8.457 1.00 29.45 197 ALA A C 1
ATOM 1409 O O . ALA A 1 197 ? -48.006 -2.102 -9.629 1.00 29.45 197 ALA A O 1
ATOM 1410 N N . PRO A 1 198 ? -48.182 -3.790 -8.162 1.00 43.12 198 PRO A N 1
ATOM 1411 C CA . PRO A 1 198 ? -47.959 -4.871 -9.128 1.00 43.12 198 PRO A CA 1
ATOM 1412 C C . PRO A 1 198 ? -49.136 -5.141 -10.075 1.00 43.12 198 PRO A C 1
ATOM 1414 O O . PRO A 1 198 ? -50.266 -4.724 -9.833 1.00 43.12 198 PRO A O 1
ATOM 1417 N N . ALA A 1 199 ? -48.869 -5.950 -11.104 1.00 33.22 199 ALA A N 1
ATOM 1418 C CA . ALA A 1 199 ? -49.889 -6.595 -11.924 1.00 33.22 199 ALA A CA 1
ATOM 1419 C C . ALA A 1 199 ? -49.957 -8.107 -11.632 1.00 33.22 199 ALA A C 1
ATOM 1421 O O . ALA A 1 199 ? -49.049 -8.863 -11.981 1.00 33.22 199 ALA A O 1
ATOM 1422 N N . GLU A 1 200 ? -51.068 -8.548 -11.040 1.00 33.47 200 GLU A N 1
ATOM 1423 C CA . GLU A 1 200 ? -51.640 -9.872 -11.327 1.00 33.47 200 GLU A CA 1
ATOM 1424 C C . GLU A 1 200 ? -52.077 -9.899 -12.812 1.00 33.47 200 GLU A C 1
ATOM 1426 O O . GLU A 1 200 ? -52.353 -8.853 -13.396 1.00 33.47 200 GLU A O 1
ATOM 1431 N N . GLY A 1 201 ? -52.201 -11.018 -13.523 1.00 29.55 201 GLY A N 1
ATOM 1432 C CA . GLY A 1 201 ? -52.015 -12.426 -13.180 1.00 29.55 201 GLY A CA 1
ATOM 1433 C C . GLY A 1 201 ? -52.829 -13.273 -14.171 1.00 29.55 201 GLY A C 1
ATOM 1434 O O . GLY A 1 201 ? -53.966 -12.923 -14.477 1.00 29.55 201 GLY A O 1
ATOM 1435 N N . ALA A 1 202 ? -52.271 -14.364 -14.704 1.00 29.02 202 ALA A N 1
ATOM 1436 C CA . ALA A 1 202 ? -53.019 -15.317 -15.533 1.00 29.02 202 ALA A CA 1
ATOM 1437 C C . ALA A 1 202 ? -52.384 -16.718 -15.495 1.00 29.02 202 ALA A C 1
ATOM 1439 O O . ALA A 1 202 ? -51.213 -16.899 -15.818 1.00 29.02 202 ALA A O 1
ATOM 1440 N N . ALA A 1 203 ? -53.193 -17.704 -15.121 1.00 30.62 203 ALA A N 1
ATOM 1441 C CA . ALA A 1 203 ? -52.927 -19.146 -15.135 1.00 30.62 203 ALA A CA 1
ATOM 1442 C C . ALA A 1 203 ? -54.187 -19.837 -15.731 1.00 30.62 203 ALA A C 1
ATOM 1444 O O . ALA A 1 203 ? -55.127 -19.110 -16.070 1.00 30.62 203 ALA A O 1
ATOM 1445 N N . PRO A 1 204 ? -54.313 -21.180 -15.818 1.00 51.16 204 PRO A N 1
ATOM 1446 C CA . PRO A 1 204 ? -53.350 -22.252 -15.536 1.00 51.16 204 PRO A CA 1
ATOM 1447 C C . PRO A 1 204 ? -53.274 -23.320 -16.663 1.00 51.16 204 PRO A C 1
ATOM 1449 O O . PRO A 1 204 ? -53.931 -23.206 -17.695 1.00 51.16 204 PRO A O 1
ATOM 1452 N N . ALA A 1 205 ? -52.548 -24.416 -16.417 1.00 31.55 205 ALA A N 1
ATOM 1453 C CA . ALA A 1 205 ? -52.867 -25.731 -16.982 1.00 31.55 205 ALA A CA 1
ATOM 1454 C C . ALA A 1 205 ? -52.566 -26.844 -15.956 1.00 31.55 205 ALA A C 1
ATOM 1456 O O . ALA A 1 205 ? -51.617 -26.742 -15.179 1.00 31.55 205 ALA A O 1
ATOM 1457 N N . GLU A 1 206 ? -53.414 -27.870 -15.937 1.00 34.53 206 GLU A N 1
ATOM 1458 C CA . GLU A 1 206 ? -53.374 -29.053 -15.059 1.00 34.53 206 GLU A CA 1
ATOM 1459 C C . GLU A 1 206 ? -52.154 -29.953 -15.380 1.00 34.53 206 GLU A C 1
ATOM 1461 O O . GLU A 1 206 ? -51.607 -29.887 -16.476 1.00 34.53 206 GLU A O 1
ATOM 1466 N N . GLY A 1 207 ? -51.663 -30.856 -14.525 1.00 29.50 207 GLY A N 1
ATOM 1467 C CA . GLY A 1 207 ? -52.065 -31.242 -13.170 1.00 29.50 207 GLY A CA 1
ATOM 1468 C C . GLY A 1 207 ? -51.689 -32.710 -12.906 1.00 29.50 207 GLY A C 1
ATOM 1469 O O . GLY A 1 207 ? -52.094 -33.584 -13.665 1.00 29.50 207 GLY A O 1
ATOM 1470 N N . ALA A 1 208 ? -50.917 -32.998 -11.850 1.00 29.45 208 ALA A N 1
ATOM 1471 C CA . ALA A 1 208 ? -50.703 -34.355 -11.326 1.00 29.45 208 ALA A CA 1
ATOM 1472 C C . ALA A 1 208 ? -50.109 -34.312 -9.905 1.00 29.45 208 ALA A C 1
ATOM 1474 O O . ALA A 1 208 ? -49.118 -33.628 -9.658 1.00 29.45 208 ALA A O 1
ATOM 1475 N N . ALA A 1 209 ? -50.703 -35.070 -8.986 1.00 30.72 209 ALA A N 1
ATOM 1476 C CA . ALA A 1 209 ? -50.253 -35.295 -7.612 1.00 30.72 209 ALA A CA 1
ATOM 1477 C C . ALA A 1 209 ? -50.869 -36.622 -7.111 1.00 30.72 209 ALA A C 1
ATOM 1479 O O . ALA A 1 209 ? -51.843 -37.072 -7.721 1.00 30.72 209 ALA A O 1
ATOM 1480 N N . PRO A 1 210 ? -50.431 -37.211 -5.981 1.00 51.41 210 PRO A N 1
ATOM 1481 C CA . PRO A 1 210 ? -49.161 -37.063 -5.261 1.00 51.41 210 PRO A CA 1
ATOM 1482 C C . PRO A 1 210 ? -48.468 -38.434 -5.035 1.00 51.41 210 PRO A C 1
ATOM 1484 O O . PRO A 1 210 ? -48.953 -39.475 -5.472 1.00 51.41 210 PRO A O 1
ATOM 1487 N N . ALA A 1 211 ? -47.378 -38.451 -4.263 1.00 31.83 211 ALA A N 1
ATOM 1488 C CA . ALA A 1 211 ? -47.023 -39.607 -3.436 1.00 31.83 211 ALA A CA 1
ATOM 1489 C C . ALA A 1 211 ? -46.650 -39.118 -2.026 1.00 31.83 211 ALA A C 1
ATOM 1491 O O . ALA A 1 211 ? -45.797 -38.245 -1.873 1.00 31.83 211 ALA A O 1
ATOM 1492 N N . GLU A 1 212 ? -47.339 -39.639 -1.011 1.00 35.75 212 GLU A N 1
ATOM 1493 C CA . GLU A 1 212 ? -47.085 -39.367 0.410 1.00 35.75 212 GLU A CA 1
ATOM 1494 C C . GLU A 1 212 ? -45.813 -40.082 0.901 1.00 35.75 212 GLU A C 1
ATOM 1496 O O . GLU A 1 212 ? -45.405 -41.084 0.313 1.00 35.75 212 GLU A O 1
ATOM 1501 N N . GLY A 1 213 ? -45.234 -39.653 2.033 1.00 28.47 213 GLY A N 1
ATOM 1502 C CA . GLY A 1 213 ? -44.253 -40.502 2.725 1.00 28.47 213 GLY A CA 1
ATOM 1503 C C . GLY A 1 213 ? -43.350 -39.852 3.775 1.00 28.47 213 GLY A C 1
ATOM 1504 O O . GLY A 1 213 ? -42.176 -39.643 3.512 1.00 28.47 213 GLY A O 1
ATOM 1505 N N . ALA A 1 214 ? -43.885 -39.646 4.982 1.00 31.16 214 ALA A N 1
ATOM 1506 C CA . ALA A 1 214 ? -43.180 -39.717 6.274 1.00 31.16 214 ALA A CA 1
ATOM 1507 C C . ALA A 1 214 ? -41.851 -38.944 6.505 1.00 31.16 214 ALA A C 1
ATOM 1509 O O . ALA A 1 214 ? -40.755 -39.389 6.174 1.00 31.16 214 ALA A O 1
ATOM 1510 N N . ALA A 1 215 ? -41.949 -37.914 7.348 1.00 36.81 215 ALA A N 1
ATOM 1511 C CA . ALA A 1 215 ? -41.144 -37.843 8.577 1.00 36.81 215 ALA A CA 1
ATOM 1512 C C . ALA A 1 215 ? -42.062 -38.235 9.769 1.00 36.81 215 ALA A C 1
ATOM 1514 O O . ALA A 1 215 ? -43.281 -38.236 9.564 1.00 36.81 215 ALA A O 1
ATOM 1515 N N . PRO A 1 216 ? -41.573 -38.515 10.999 1.00 48.72 216 PRO A N 1
ATOM 1516 C CA . PRO A 1 216 ? -40.188 -38.479 11.489 1.00 48.72 216 PRO A CA 1
ATOM 1517 C C . PRO A 1 216 ? -39.749 -39.783 12.207 1.00 48.72 216 PRO A C 1
ATOM 1519 O O . PRO A 1 216 ? -40.518 -40.734 12.322 1.00 48.72 216 PRO A O 1
ATOM 1522 N N . ALA A 1 217 ? -38.541 -39.793 12.783 1.00 33.38 217 ALA A N 1
ATOM 1523 C CA . ALA A 1 217 ? -38.204 -40.658 13.920 1.00 33.38 217 ALA A CA 1
ATOM 1524 C C . ALA A 1 217 ? -37.196 -39.961 14.854 1.00 33.38 217 ALA A C 1
ATOM 1526 O O . ALA A 1 217 ? -36.133 -39.523 14.414 1.00 33.38 217 ALA A O 1
ATOM 1527 N N . GLU A 1 218 ? -37.538 -39.855 16.139 1.00 40.19 218 GLU A N 1
ATOM 1528 C CA . GLU A 1 218 ? -36.617 -39.448 17.207 1.00 40.19 218 GLU A CA 1
ATOM 1529 C C . GLU A 1 218 ? -35.724 -40.613 17.665 1.00 40.19 218 GLU A C 1
ATOM 1531 O O . GLU A 1 218 ? -36.118 -41.774 17.593 1.00 40.19 218 GLU A O 1
ATOM 1536 N N . GLY A 1 219 ? -34.591 -40.265 18.287 1.00 32.12 219 GLY A N 1
ATOM 1537 C CA . GLY A 1 219 ? -34.106 -40.975 19.474 1.00 32.12 219 GLY A CA 1
ATOM 1538 C C . GLY A 1 219 ? -33.136 -42.144 19.274 1.00 32.12 219 GLY A C 1
ATOM 1539 O O . GLY A 1 219 ? -33.553 -43.267 19.018 1.00 32.12 219 GLY A O 1
ATOM 1540 N N . ALA A 1 220 ? -31.852 -41.901 19.573 1.00 31.31 220 ALA A N 1
ATOM 1541 C CA . ALA A 1 220 ? -30.981 -42.873 20.252 1.00 31.31 220 ALA A CA 1
ATOM 1542 C C . ALA A 1 220 ? -29.699 -42.216 20.811 1.00 31.31 220 ALA A C 1
ATOM 1544 O O . ALA A 1 220 ? -28.677 -42.108 20.139 1.00 31.31 220 ALA A O 1
ATOM 1545 N N . ALA A 1 221 ? -29.747 -41.845 22.086 1.00 40.47 221 ALA A N 1
ATOM 1546 C CA . ALA A 1 221 ? -28.624 -41.918 23.026 1.00 40.47 221 ALA A CA 1
ATOM 1547 C C . ALA A 1 221 ? -29.153 -42.711 24.248 1.00 40.47 221 ALA A C 1
ATOM 1549 O O . ALA A 1 221 ? -30.375 -42.703 24.431 1.00 40.47 221 ALA A O 1
ATOM 1550 N N . PRO A 1 222 ? -28.330 -43.387 25.082 1.00 48.16 222 PRO A N 1
ATOM 1551 C CA . PRO A 1 222 ? -26.898 -43.153 25.299 1.00 48.16 222 PRO A CA 1
ATOM 1552 C C . PRO A 1 222 ? -26.024 -44.431 25.363 1.00 48.16 222 PRO A C 1
ATOM 1554 O O . PRO A 1 222 ? -26.507 -45.555 25.258 1.00 48.16 222 PRO A O 1
ATOM 1557 N N . ALA A 1 223 ? -24.733 -44.243 25.652 1.00 36.91 223 ALA A N 1
ATOM 1558 C CA . ALA A 1 223 ? -23.925 -45.204 26.404 1.00 36.91 223 ALA A CA 1
ATOM 1559 C C . ALA A 1 223 ? -22.931 -44.442 27.302 1.00 36.91 223 ALA A C 1
ATOM 1561 O O . ALA A 1 223 ? -22.087 -43.695 26.811 1.00 36.91 223 ALA A O 1
ATOM 1562 N N . GLU A 1 224 ? -23.063 -44.607 28.619 1.00 37.81 224 GLU A N 1
ATOM 1563 C CA . GLU A 1 224 ? -22.096 -44.132 29.616 1.00 37.81 224 GLU A CA 1
ATOM 1564 C C . GLU A 1 224 ? -20.888 -45.077 29.732 1.00 37.81 224 GLU A C 1
ATOM 1566 O O . GLU A 1 224 ? -20.987 -46.263 29.418 1.00 37.81 224 GLU A O 1
ATOM 1571 N N . GLY A 1 225 ? -19.800 -44.575 30.331 1.00 30.41 225 GLY A N 1
ATOM 1572 C CA . GLY A 1 225 ? -18.939 -45.409 31.178 1.00 30.41 225 GLY A CA 1
ATOM 1573 C C . GLY A 1 225 ? -17.432 -45.317 30.933 1.00 30.41 225 GLY A C 1
ATOM 1574 O O . GLY A 1 225 ? -16.892 -46.119 30.179 1.00 30.41 225 GLY A O 1
ATOM 1575 N N . ALA A 1 226 ? -16.752 -44.411 31.654 1.00 31.44 226 ALA A N 1
ATOM 1576 C CA . ALA A 1 226 ? -15.676 -44.743 32.615 1.00 31.44 226 ALA A CA 1
ATOM 1577 C C . ALA A 1 226 ? -14.669 -43.588 32.853 1.00 31.44 226 ALA A C 1
ATOM 1579 O O . ALA A 1 226 ? -13.654 -43.456 32.175 1.00 31.44 226 ALA A O 1
ATOM 1580 N N . ALA A 1 227 ? -14.912 -42.828 33.918 1.00 40.09 227 ALA A N 1
ATOM 1581 C CA . ALA A 1 227 ? -13.896 -42.346 34.868 1.00 40.09 227 ALA A CA 1
ATOM 1582 C C . ALA A 1 227 ? -14.267 -42.990 36.240 1.00 40.09 227 ALA A C 1
ATOM 1584 O O . ALA A 1 227 ? -15.422 -43.426 36.330 1.00 40.09 227 ALA A O 1
ATOM 1585 N N . PRO A 1 228 ? -13.413 -43.089 37.296 1.00 50.44 228 PRO A N 1
ATOM 1586 C CA . PRO A 1 228 ? -12.367 -42.120 37.680 1.00 50.44 228 PRO A CA 1
ATOM 1587 C C . PRO A 1 228 ? -11.085 -42.676 38.376 1.00 50.44 228 PRO A C 1
ATOM 1589 O O . PRO A 1 228 ? -10.984 -43.861 38.675 1.00 50.44 228 PRO A O 1
ATOM 1592 N N . ALA A 1 229 ? -10.138 -41.772 38.681 1.00 34.06 229 ALA A N 1
ATOM 1593 C CA . ALA A 1 229 ? -9.290 -41.674 39.898 1.00 34.06 229 ALA A CA 1
ATOM 1594 C C . ALA A 1 229 ? -8.329 -40.473 39.678 1.00 34.06 229 ALA A C 1
ATOM 1596 O O . ALA A 1 229 ? -7.652 -40.448 38.656 1.00 34.06 229 ALA A O 1
ATOM 1597 N N . GLU A 1 230 ? -8.349 -39.335 40.381 1.00 37.72 230 GLU A N 1
ATOM 1598 C CA . GLU A 1 230 ? -8.164 -38.998 41.814 1.00 37.72 230 GLU A CA 1
ATOM 1599 C C . GLU A 1 230 ? -6.734 -39.151 42.388 1.00 37.72 230 GLU A C 1
ATOM 1601 O O . GLU A 1 230 ? -6.109 -40.201 42.272 1.00 37.72 230 GLU A O 1
ATOM 1606 N N . GLY A 1 231 ? -6.262 -38.085 43.063 1.00 29.78 231 GLY A N 1
ATOM 1607 C CA . GLY A 1 231 ? -4.974 -37.978 43.776 1.00 29.78 231 GLY A CA 1
ATOM 1608 C C . GLY A 1 231 ? -3.808 -37.382 42.955 1.00 29.78 231 GLY A C 1
ATOM 1609 O O . GLY A 1 231 ? -3.577 -37.794 41.827 1.00 29.78 231 GLY A O 1
ATOM 1610 N N . ALA A 1 232 ? -2.996 -36.436 43.450 1.00 31.48 232 ALA A N 1
ATOM 1611 C CA . ALA A 1 232 ? -3.039 -35.690 44.715 1.00 31.48 232 ALA A CA 1
ATOM 1612 C C . ALA A 1 232 ? -2.167 -34.407 44.652 1.00 31.48 232 ALA A C 1
ATOM 1614 O O . ALA A 1 232 ? -1.267 -34.296 43.821 1.00 31.48 232 ALA A O 1
ATOM 1615 N N . ALA A 1 233 ? -2.395 -33.478 45.585 1.00 36.53 233 ALA A N 1
ATOM 1616 C CA . ALA A 1 233 ? -1.511 -32.368 45.976 1.00 36.53 233 ALA A CA 1
ATOM 1617 C C . ALA A 1 233 ? -1.788 -32.029 47.464 1.00 36.53 233 ALA A C 1
ATOM 1619 O O . ALA A 1 233 ? -2.856 -32.425 47.940 1.00 36.53 233 ALA A O 1
ATOM 1620 N N . PRO A 1 234 ? -0.945 -31.268 48.201 1.00 61.88 234 PRO A N 1
ATOM 1621 C CA . PRO A 1 234 ? 0.427 -30.798 47.952 1.00 61.88 234 PRO A CA 1
ATOM 1622 C C . PRO A 1 234 ? 1.412 -31.387 49.010 1.00 61.88 234 PRO A C 1
ATOM 1624 O O . PRO A 1 234 ? 1.177 -32.505 49.471 1.00 61.88 234 PRO A O 1
ATOM 1627 N N . PRO A 1 235 ? 2.525 -30.710 49.382 1.00 52.75 235 PRO A N 1
ATOM 1628 C CA . PRO A 1 235 ? 2.458 -29.889 50.607 1.00 52.75 235 PRO A CA 1
ATOM 1629 C C . PRO A 1 235 ? 3.222 -28.537 50.555 1.00 52.75 235 PRO A C 1
ATOM 1631 O O . PRO A 1 235 ? 3.625 -28.062 49.497 1.00 52.75 235 PRO A O 1
ATOM 1634 N N . GLU A 1 236 ? 3.322 -27.896 51.724 1.00 34.78 236 GLU A N 1
ATOM 1635 C CA . GLU A 1 236 ? 3.509 -26.459 51.991 1.00 34.78 236 GLU A CA 1
ATOM 1636 C C . GLU A 1 236 ? 4.967 -25.947 52.104 1.00 34.78 236 GLU A C 1
ATOM 1638 O O . GLU A 1 236 ? 5.909 -26.717 52.279 1.00 34.78 236 GLU A O 1
ATOM 1643 N N . GLY A 1 237 ? 5.109 -24.610 52.163 1.00 28.78 237 GLY A N 1
ATOM 1644 C CA . GLY A 1 237 ? 6.247 -23.893 52.771 1.00 28.78 237 GLY A CA 1
ATOM 1645 C C . GLY A 1 237 ? 7.121 -23.089 51.786 1.00 28.78 237 GLY A C 1
ATOM 1646 O O . GLY A 1 237 ? 7.540 -23.621 50.768 1.00 28.78 237 GLY A O 1
ATOM 1647 N N . ALA A 1 238 ? 7.477 -21.819 52.024 1.00 30.62 238 ALA A N 1
ATOM 1648 C CA . ALA A 1 238 ? 7.109 -20.913 53.119 1.00 30.62 238 ALA A CA 1
ATOM 1649 C C . ALA A 1 238 ? 7.311 -19.423 52.733 1.00 30.62 238 ALA A C 1
ATOM 1651 O O . ALA A 1 238 ? 8.130 -19.092 51.880 1.00 30.62 238 ALA A O 1
ATOM 1652 N N . ALA A 1 239 ? 6.600 -18.538 53.435 1.00 37.19 239 ALA A N 1
ATOM 1653 C CA . ALA A 1 239 ? 6.903 -17.112 53.656 1.00 37.19 239 ALA A CA 1
ATOM 1654 C C . ALA A 1 239 ? 7.073 -16.917 55.192 1.00 37.19 239 ALA A C 1
ATOM 1656 O O . ALA A 1 239 ? 6.789 -17.888 55.905 1.00 37.19 239 ALA A O 1
ATOM 1657 N N . PRO A 1 240 ? 7.469 -15.753 55.770 1.00 51.16 240 PRO A N 1
ATOM 1658 C CA . PRO A 1 240 ? 7.701 -14.394 55.235 1.00 51.16 240 PRO A CA 1
ATOM 1659 C C . PRO A 1 240 ? 9.198 -13.980 55.416 1.00 51.16 240 PRO A C 1
ATOM 1661 O O . PRO A 1 240 ? 10.031 -14.877 55.467 1.00 51.16 240 PRO A O 1
ATOM 1664 N N . ALA A 1 241 ? 9.708 -12.737 55.478 1.00 32.16 241 ALA A N 1
ATOM 1665 C CA . ALA A 1 241 ? 9.225 -11.379 55.812 1.00 32.16 241 ALA A CA 1
ATOM 1666 C C . ALA A 1 241 ? 10.310 -10.335 55.361 1.00 32.16 241 ALA A C 1
ATOM 1668 O O . ALA A 1 241 ? 11.325 -10.770 54.823 1.00 32.16 241 ALA A O 1
ATO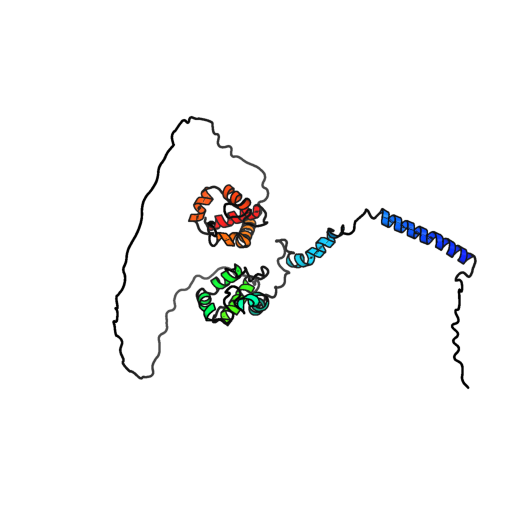M 1669 N N . GLU A 1 242 ? 10.281 -9.002 55.543 1.00 30.00 242 GLU A N 1
ATOM 1670 C CA . GLU A 1 242 ? 9.331 -7.986 56.068 1.00 30.00 242 GLU A CA 1
ATOM 1671 C C . GLU A 1 242 ? 9.823 -6.570 55.626 1.00 30.00 242 GLU A C 1
ATOM 1673 O O . GLU A 1 242 ? 11.019 -6.404 55.384 1.00 30.00 242 GLU A O 1
ATOM 1678 N N . GLY A 1 243 ? 8.954 -5.547 55.621 1.00 28.17 243 GLY A N 1
ATOM 1679 C CA . GLY A 1 243 ? 9.324 -4.118 55.682 1.00 28.17 243 GLY A CA 1
ATOM 1680 C C . GLY A 1 243 ? 9.621 -3.383 54.354 1.00 28.17 243 GLY A C 1
ATOM 1681 O O . GLY A 1 243 ? 10.148 -3.962 53.410 1.00 28.17 243 GLY A O 1
ATOM 1682 N N . SER A 1 244 ? 9.344 -2.079 54.190 1.00 32.38 244 SER A N 1
ATOM 1683 C CA . SER A 1 244 ? 8.668 -1.115 55.081 1.00 32.38 244 SER A CA 1
ATOM 1684 C C . SER A 1 244 ? 8.126 0.095 54.296 1.00 32.38 244 SER A C 1
ATOM 1686 O O . SER A 1 244 ? 8.799 0.613 53.409 1.00 32.38 244 SER A O 1
ATOM 1688 N N . ALA A 1 245 ? 6.975 0.623 54.717 1.00 36.19 245 ALA A N 1
ATOM 1689 C CA . ALA A 1 245 ? 6.578 2.035 54.589 1.00 36.19 245 ALA A CA 1
ATOM 1690 C C . ALA A 1 245 ? 6.250 2.525 56.019 1.00 36.19 245 ALA A C 1
ATOM 1692 O O . ALA A 1 245 ? 5.794 1.695 56.812 1.00 36.19 245 ALA A O 1
ATOM 1693 N N . PRO A 1 246 ? 6.533 3.786 56.418 1.00 43.22 246 PRO A N 1
ATOM 1694 C CA . PRO A 1 246 ? 5.833 4.995 55.936 1.00 43.22 246 PRO A CA 1
ATOM 1695 C C . PRO A 1 246 ? 6.826 6.193 55.742 1.00 43.22 246 PRO A C 1
ATOM 1697 O O . PRO A 1 246 ? 8.023 5.945 55.652 1.00 43.22 246 PRO A O 1
ATOM 1700 N N . ALA A 1 247 ? 6.490 7.491 55.621 1.00 29.95 247 ALA A N 1
ATOM 1701 C CA . ALA A 1 247 ? 5.282 8.262 55.951 1.00 29.95 247 ALA A CA 1
ATOM 1702 C C . ALA A 1 247 ? 5.155 9.589 55.151 1.00 29.95 247 ALA A C 1
ATOM 1704 O O . ALA A 1 247 ? 6.041 9.956 54.383 1.00 29.95 247 ALA A O 1
ATOM 1705 N N . GLU A 1 248 ? 4.048 10.306 55.376 1.00 32.97 248 GLU A N 1
ATOM 1706 C CA . GLU A 1 248 ? 3.731 11.656 54.870 1.00 32.97 248 GLU A CA 1
ATOM 1707 C C . GLU A 1 248 ? 4.693 12.770 55.339 1.00 32.97 248 GLU A C 1
ATOM 1709 O O . GLU A 1 248 ? 5.308 12.666 56.401 1.00 32.97 248 GLU A O 1
ATOM 1714 N N . GLY A 1 249 ? 4.696 13.913 54.631 1.00 25.69 249 GLY A N 1
ATOM 1715 C CA . GLY A 1 249 ? 5.155 15.182 55.214 1.00 25.69 249 GLY A CA 1
ATOM 1716 C C . GLY A 1 249 ? 5.284 16.389 54.268 1.00 25.69 249 GLY A C 1
ATOM 1717 O O . GLY A 1 249 ? 6.239 16.469 53.508 1.00 25.69 249 GLY A O 1
ATOM 1718 N N . ALA A 1 250 ? 4.398 17.379 54.454 1.00 28.22 250 ALA A N 1
ATOM 1719 C CA . ALA A 1 250 ? 4.546 18.817 54.138 1.00 28.22 250 ALA A CA 1
ATOM 1720 C C . ALA A 1 250 ? 4.483 19.341 52.672 1.00 28.22 250 ALA A C 1
ATOM 1722 O O . ALA A 1 250 ? 5.460 19.348 51.930 1.00 28.22 250 ALA A O 1
ATOM 1723 N N . ALA A 1 251 ? 3.358 20.000 52.358 1.00 31.72 251 ALA A N 1
ATOM 1724 C CA . ALA A 1 251 ? 3.340 21.329 51.711 1.00 31.72 251 ALA A CA 1
ATOM 1725 C C . ALA A 1 251 ? 3.353 22.410 52.827 1.00 31.72 251 ALA A C 1
ATOM 1727 O O . ALA A 1 251 ? 2.975 22.057 53.951 1.00 31.72 251 ALA A O 1
ATOM 1728 N N . PRO A 1 252 ? 3.809 23.672 52.617 1.00 39.66 252 PRO A N 1
ATOM 1729 C CA . PRO A 1 252 ? 3.175 24.717 51.767 1.00 39.66 252 PRO A CA 1
ATOM 1730 C C . PRO A 1 252 ? 4.221 25.589 50.998 1.00 39.66 252 PRO A C 1
ATOM 1732 O O . PRO A 1 252 ? 5.407 25.296 51.081 1.00 39.66 252 PRO A O 1
ATOM 1735 N N . ALA A 1 253 ? 3.948 26.705 50.296 1.00 28.92 253 ALA A N 1
ATOM 1736 C CA . ALA A 1 253 ? 2.830 27.217 49.475 1.00 28.92 253 ALA A CA 1
ATOM 1737 C C . ALA A 1 253 ? 3.326 28.473 48.686 1.00 28.92 253 ALA A C 1
ATOM 1739 O O . ALA A 1 253 ? 4.422 28.957 48.946 1.00 28.92 253 ALA A O 1
ATOM 1740 N N . GLU A 1 254 ? 2.475 29.013 47.797 1.00 28.75 254 GLU A N 1
ATOM 1741 C CA . GLU A 1 254 ? 2.551 30.331 47.112 1.00 28.75 254 GLU A CA 1
ATOM 1742 C C . GLU A 1 254 ? 3.684 30.609 46.095 1.00 28.75 254 GLU A C 1
ATOM 1744 O O . GLU A 1 254 ? 4.854 30.314 46.309 1.00 28.75 254 GLU A O 1
ATOM 1749 N N . GLY A 1 255 ? 3.322 31.236 44.960 1.00 25.14 255 GLY A N 1
ATOM 1750 C CA . GLY A 1 255 ? 4.285 31.534 43.886 1.00 25.14 255 GLY A CA 1
ATOM 1751 C C . GLY A 1 255 ? 3.760 32.145 42.573 1.00 25.14 255 GLY A C 1
ATOM 1752 O O . GLY A 1 255 ? 4.383 31.916 41.549 1.00 25.14 255 GLY A O 1
ATOM 1753 N N . ALA A 1 256 ? 2.663 32.915 42.604 1.00 26.67 256 ALA A N 1
ATOM 1754 C CA . ALA A 1 256 ? 2.194 33.847 41.554 1.00 26.67 256 ALA A CA 1
ATOM 1755 C C . ALA A 1 256 ? 1.903 33.345 40.109 1.00 26.67 256 ALA A C 1
ATOM 1757 O O . ALA A 1 256 ? 2.751 32.842 39.379 1.00 26.67 256 ALA A O 1
ATOM 1758 N N . ALA A 1 257 ? 0.692 33.664 39.632 1.00 28.77 257 ALA A N 1
ATOM 1759 C CA . ALA A 1 257 ? 0.397 33.825 38.203 1.00 28.77 257 ALA A CA 1
ATOM 1760 C C . ALA A 1 257 ? 0.995 35.156 37.669 1.00 28.77 257 ALA A C 1
ATOM 1762 O O . ALA A 1 257 ? 1.393 36.010 38.466 1.00 28.77 257 ALA A O 1
ATOM 1763 N N . PRO A 1 258 ? 1.005 35.390 36.342 1.00 34.47 258 PRO A N 1
ATOM 1764 C CA . PRO A 1 258 ? -0.195 36.009 35.774 1.00 34.47 258 PRO A CA 1
ATOM 1765 C C . PRO A 1 258 ? -0.652 35.420 34.432 1.00 34.47 258 PRO A C 1
ATOM 1767 O O . PRO A 1 258 ? 0.127 34.898 33.639 1.00 34.47 258 PRO A O 1
ATOM 1770 N N . ALA A 1 259 ? -1.946 35.586 34.162 1.00 25.69 259 ALA A N 1
ATOM 1771 C CA . ALA A 1 259 ? -2.541 35.379 32.849 1.00 25.69 259 ALA A CA 1
ATOM 1772 C C . ALA A 1 259 ? -2.672 36.707 32.078 1.00 25.69 259 ALA A C 1
ATOM 1774 O O . ALA A 1 259 ? -2.688 37.781 32.674 1.00 25.69 259 ALA A O 1
ATOM 1775 N N . ALA A 1 260 ? -2.887 36.577 30.766 1.00 26.23 260 ALA A N 1
ATOM 1776 C CA . ALA A 1 260 ? -3.466 37.569 29.856 1.00 26.23 260 ALA A CA 1
ATOM 1777 C C . ALA A 1 260 ? -2.683 38.872 29.567 1.00 26.23 260 ALA A C 1
ATOM 1779 O O . ALA A 1 260 ? -2.798 39.878 30.260 1.00 26.23 260 ALA A O 1
ATOM 1780 N N . ALA A 1 261 ? -2.091 38.907 28.371 1.00 26.84 261 ALA A N 1
ATOM 1781 C CA . ALA A 1 261 ? -2.191 40.066 27.487 1.00 26.84 261 ALA A CA 1
ATOM 1782 C C . ALA A 1 261 ? -2.457 39.566 26.056 1.00 26.84 261 ALA A C 1
ATOM 1784 O O . ALA A 1 261 ? -1.588 38.968 25.427 1.00 26.84 261 ALA A O 1
ATOM 1785 N N . ALA A 1 262 ? -3.678 39.772 25.560 1.00 26.28 262 ALA A N 1
ATOM 1786 C CA . ALA A 1 262 ? -4.039 39.529 24.166 1.00 26.28 262 ALA A CA 1
ATOM 1787 C C . ALA A 1 262 ? -4.073 40.866 23.413 1.00 26.28 262 ALA A C 1
ATOM 1789 O O . ALA A 1 262 ? -4.599 41.844 23.942 1.00 26.28 262 ALA A O 1
ATOM 1790 N N . GLY A 1 263 ? -3.567 40.903 22.176 1.00 24.12 263 GLY A N 1
ATOM 1791 C CA . GLY A 1 263 ? -3.720 42.073 21.306 1.00 24.12 263 GLY A CA 1
ATOM 1792 C C . GLY A 1 263 ? -2.628 42.236 20.250 1.00 24.12 263 GLY A C 1
ATOM 1793 O O . GLY A 1 263 ? -1.575 42.768 20.559 1.00 24.12 263 GLY A O 1
ATOM 1794 N N . ALA A 1 264 ? -2.937 41.788 19.025 1.00 25.83 264 ALA A N 1
ATOM 1795 C CA . ALA A 1 264 ? -2.599 42.365 17.709 1.00 25.83 264 ALA A CA 1
ATOM 1796 C C . ALA A 1 264 ? -1.283 43.180 17.517 1.00 25.83 264 ALA A C 1
ATOM 1798 O O . ALA A 1 264 ? -1.001 44.122 18.242 1.00 25.83 264 ALA A O 1
ATOM 1799 N N . ALA A 1 265 ? -0.506 43.002 16.444 1.00 30.11 265 ALA A N 1
ATOM 1800 C CA . ALA A 1 265 ? -0.659 42.134 15.275 1.00 30.11 265 ALA A CA 1
ATOM 1801 C C . ALA A 1 265 ? 0.713 41.856 14.637 1.00 30.11 265 ALA A C 1
ATOM 1803 O O . ALA A 1 265 ? 1.541 42.759 14.527 1.00 30.11 265 ALA A O 1
ATOM 1804 N N . ALA A 1 266 ? 0.916 40.633 14.147 1.00 28.64 266 ALA A N 1
ATOM 1805 C CA . ALA A 1 266 ? 1.982 40.301 13.204 1.00 28.64 266 ALA A CA 1
ATOM 1806 C C . ALA A 1 266 ? 1.349 40.039 11.830 1.00 28.64 266 ALA A C 1
ATOM 1808 O O . ALA A 1 266 ? 0.244 39.501 11.750 1.00 28.64 266 ALA A O 1
ATOM 1809 N N . GLY A 1 267 ? 2.010 40.502 10.768 1.00 25.53 267 GLY A N 1
ATOM 1810 C CA . GLY A 1 267 ? 1.409 40.642 9.441 1.00 25.53 267 GLY A CA 1
ATOM 1811 C C . GLY A 1 267 ? 0.893 39.337 8.834 1.00 25.53 267 GLY A C 1
ATOM 1812 O O . GLY A 1 267 ? 1.461 38.266 9.037 1.00 25.53 267 GLY A O 1
ATOM 1813 N N . ALA A 1 268 ? -0.167 39.459 8.034 1.00 36.59 268 ALA A N 1
ATOM 1814 C CA . ALA A 1 268 ? -0.719 38.367 7.249 1.00 36.59 268 ALA A CA 1
ATOM 1815 C C . ALA A 1 268 ? 0.311 37.843 6.231 1.00 36.59 268 ALA A C 1
ATOM 1817 O O . ALA A 1 268 ? 0.452 38.383 5.134 1.00 36.59 268 ALA A O 1
ATOM 1818 N N . ALA A 1 269 ? 0.993 36.751 6.575 1.00 30.89 269 ALA A N 1
ATOM 1819 C CA . ALA A 1 269 ? 1.478 35.816 5.572 1.00 30.89 269 ALA A CA 1
ATOM 1820 C C . ALA A 1 269 ? 0.248 35.117 4.977 1.00 30.89 269 ALA A C 1
ATOM 1822 O O . ALA A 1 269 ? -0.583 34.590 5.720 1.00 30.89 269 ALA A O 1
ATOM 1823 N N . ALA A 1 270 ? 0.094 35.171 3.653 1.00 35.28 270 ALA A N 1
ATOM 1824 C CA . ALA A 1 270 ? -1.088 34.652 2.976 1.00 35.28 270 ALA A CA 1
ATOM 1825 C C . ALA A 1 270 ? -1.288 33.162 3.296 1.00 35.28 270 ALA A C 1
ATOM 1827 O O . ALA A 1 270 ? -0.439 32.328 2.979 1.00 35.28 270 ALA A O 1
ATOM 1828 N N . ALA A 1 271 ? -2.420 32.833 3.917 1.00 38.38 271 ALA A N 1
ATOM 1829 C CA . ALA A 1 271 ? -2.805 31.452 4.141 1.00 38.38 271 ALA A CA 1
ATOM 1830 C C . ALA A 1 271 ? -3.157 30.808 2.792 1.00 38.38 271 ALA A C 1
ATOM 1832 O O . ALA A 1 271 ? -4.236 31.044 2.249 1.00 38.38 271 ALA A O 1
ATOM 1833 N N . ALA A 1 272 ? -2.251 29.974 2.271 1.00 41.12 272 ALA A N 1
ATOM 1834 C CA . ALA A 1 272 ? -2.633 28.920 1.336 1.00 41.12 272 ALA A CA 1
ATOM 1835 C C . ALA A 1 272 ? -3.772 28.097 1.976 1.00 41.12 272 ALA A C 1
ATOM 1837 O O . ALA A 1 272 ? -3.757 27.906 3.201 1.00 41.12 272 ALA A O 1
ATOM 1838 N N . PRO A 1 273 ? -4.790 27.671 1.211 1.00 48.81 273 PRO A N 1
ATOM 1839 C CA . PRO A 1 273 ? -6.019 27.166 1.799 1.00 48.81 273 PRO A CA 1
ATOM 1840 C C . PRO A 1 273 ? -5.737 25.891 2.599 1.00 48.81 273 PRO A C 1
ATOM 1842 O O . PRO A 1 273 ? -5.132 24.943 2.108 1.00 48.81 273 PRO A O 1
ATOM 1845 N N . ALA A 1 274 ? -6.213 25.854 3.847 1.00 56.88 274 ALA A N 1
ATOM 1846 C CA . ALA A 1 274 ? -5.960 24.748 4.778 1.00 56.88 274 ALA A CA 1
ATOM 1847 C C . ALA A 1 274 ? -6.459 23.373 4.278 1.00 56.88 274 ALA A C 1
ATOM 1849 O O . ALA A 1 274 ? -6.079 22.342 4.829 1.00 56.88 274 ALA A O 1
ATOM 1850 N N . ASN A 1 275 ? -7.286 23.357 3.229 1.00 61.75 275 ASN A N 1
ATOM 1851 C CA . ASN A 1 275 ? -7.755 22.150 2.557 1.00 61.75 275 ASN A CA 1
ATOM 1852 C C . ASN A 1 275 ? -6.628 21.399 1.825 1.00 61.75 275 ASN A C 1
ATOM 1854 O O . ASN A 1 275 ? -6.625 20.173 1.866 1.00 61.75 275 ASN A O 1
ATOM 1858 N N . ASP A 1 276 ? -5.662 22.101 1.223 1.00 73.75 276 ASP A N 1
ATOM 1859 C CA . ASP A 1 276 ? -4.608 21.469 0.412 1.00 73.75 276 ASP A CA 1
ATOM 1860 C C . ASP A 1 276 ? -3.686 20.624 1.302 1.00 73.75 276 ASP A C 1
ATOM 1862 O O . ASP A 1 276 ? -3.479 19.435 1.065 1.00 73.75 276 ASP A O 1
ATOM 1866 N N . LYS A 1 277 ? -3.241 21.200 2.427 1.00 83.00 277 LYS A N 1
ATOM 1867 C CA . LYS A 1 277 ? -2.436 20.485 3.429 1.00 83.00 277 LYS A CA 1
ATOM 1868 C C . LYS A 1 277 ? -3.193 19.323 4.064 1.00 83.00 277 LYS A C 1
ATOM 1870 O O . LYS A 1 277 ? -2.601 18.286 4.337 1.00 83.00 277 LYS A O 1
ATOM 1875 N N . LEU A 1 278 ? -4.499 19.471 4.291 1.00 89.44 278 LEU A N 1
ATOM 1876 C CA . LEU A 1 278 ? -5.316 18.384 4.829 1.00 89.44 278 LEU A CA 1
ATOM 1877 C C . LEU A 1 278 ? -5.422 17.210 3.840 1.00 89.44 278 LEU A C 1
ATOM 1879 O O . LEU A 1 278 ? -5.414 16.063 4.278 1.00 89.44 278 LEU A O 1
ATOM 1883 N N . ALA A 1 279 ? -5.463 17.479 2.531 1.00 91.38 279 ALA A N 1
ATOM 1884 C CA . ALA A 1 279 ? -5.427 16.446 1.496 1.00 91.38 279 ALA A CA 1
ATOM 1885 C C . ALA A 1 279 ? -4.056 15.741 1.421 1.00 91.38 279 ALA A C 1
ATOM 1887 O O . ALA A 1 279 ? -4.004 14.519 1.283 1.00 91.38 279 ALA A O 1
ATOM 1888 N N . GLU A 1 280 ? -2.947 16.471 1.591 1.00 93.00 280 GLU A N 1
ATOM 1889 C CA . GLU A 1 280 ? -1.606 15.877 1.750 1.00 93.00 280 GLU A CA 1
ATOM 1890 C C . GLU A 1 280 ? -1.526 14.984 3.005 1.00 93.00 280 GLU A C 1
ATOM 1892 O O . GLU A 1 280 ? -0.993 13.873 2.954 1.00 93.00 280 GLU A O 1
ATOM 1897 N N . GLY A 1 281 ? -2.110 15.434 4.120 1.00 95.56 281 GLY A N 1
ATOM 1898 C CA . GLY A 1 281 ? -2.227 14.664 5.360 1.00 95.56 281 GLY A CA 1
ATOM 1899 C C . GLY A 1 281 ? -3.081 13.400 5.215 1.00 95.56 281 GLY A C 1
ATOM 1900 O O . GLY A 1 281 ? -2.702 12.335 5.702 1.00 95.56 281 GLY A O 1
ATOM 1901 N N . GLU A 1 282 ? -4.202 13.484 4.496 1.00 96.69 282 GLU A N 1
ATOM 1902 C CA . GLU A 1 282 ? -5.044 12.339 4.135 1.00 96.69 282 GLU A CA 1
ATOM 1903 C C . GLU A 1 282 ? -4.291 11.326 3.259 1.00 96.69 282 GLU A C 1
ATOM 1905 O O . GLU A 1 282 ? -4.367 10.118 3.500 1.00 96.69 282 GLU A O 1
ATOM 1910 N N . ALA A 1 283 ? -3.537 11.802 2.265 1.00 96.69 283 ALA A N 1
ATOM 1911 C CA . ALA A 1 283 ? -2.717 10.952 1.409 1.00 96.69 283 ALA A CA 1
ATOM 1912 C C . ALA A 1 283 ? -1.635 10.220 2.222 1.00 96.69 283 ALA A C 1
ATOM 1914 O O . ALA A 1 283 ? -1.502 9.000 2.104 1.00 96.69 283 ALA A O 1
ATOM 1915 N N . LEU A 1 284 ? -0.924 10.927 3.111 1.00 97.00 284 LEU A N 1
ATOM 1916 C CA . LEU A 1 284 ? 0.056 10.318 4.015 1.00 97.00 284 LEU A CA 1
ATOM 1917 C C . LEU A 1 284 ? -0.592 9.292 4.960 1.00 97.00 284 LEU A C 1
ATOM 1919 O O . LEU A 1 284 ? -0.040 8.204 5.156 1.00 97.00 284 LEU A O 1
ATOM 1923 N N . TYR A 1 285 ? -1.775 9.601 5.504 1.00 97.50 285 TYR A N 1
ATOM 1924 C CA . TYR A 1 285 ? -2.526 8.661 6.333 1.00 97.50 285 TYR A CA 1
ATOM 1925 C C . TYR A 1 285 ? -2.825 7.365 5.569 1.00 97.50 285 TYR A C 1
ATOM 1927 O O . TYR A 1 285 ? -2.484 6.285 6.052 1.00 97.50 285 TYR A O 1
ATOM 1935 N N . LYS A 1 286 ? -3.402 7.458 4.364 1.00 96.75 286 LYS A N 1
ATOM 1936 C CA . LYS A 1 286 ? -3.751 6.291 3.532 1.00 96.75 286 LYS A CA 1
ATOM 1937 C C . LYS A 1 286 ? -2.523 5.484 3.106 1.00 96.75 286 LYS A C 1
ATOM 1939 O O . LYS A 1 286 ? -2.613 4.264 3.003 1.00 96.75 286 LYS A O 1
ATOM 1944 N N . GLN A 1 287 ? -1.389 6.147 2.878 1.00 95.81 287 GLN A N 1
ATOM 1945 C CA . GLN A 1 287 ? -0.154 5.501 2.434 1.00 95.81 287 GLN A CA 1
ATOM 1946 C C . GLN A 1 287 ? 0.549 4.715 3.551 1.00 95.81 287 GLN A C 1
ATOM 1948 O O . GLN A 1 287 ? 1.125 3.665 3.276 1.00 95.81 287 GLN A O 1
ATOM 1953 N N . ILE A 1 288 ? 0.565 5.236 4.787 1.00 96.00 288 ILE A N 1
ATOM 1954 C CA . ILE A 1 288 ? 1.416 4.701 5.868 1.00 96.00 288 ILE A CA 1
ATOM 1955 C C . ILE A 1 288 ? 0.638 4.500 7.173 1.00 96.00 288 ILE A C 1
ATOM 1957 O O . ILE A 1 288 ? 0.623 3.397 7.718 1.00 96.00 288 ILE A O 1
ATOM 1961 N N . CYS A 1 289 ? -0.020 5.538 7.696 1.00 96.81 289 CYS A N 1
ATOM 1962 C CA . CYS A 1 289 ? -0.612 5.492 9.039 1.00 96.81 289 CYS A CA 1
ATOM 1963 C C . CYS A 1 289 ? -1.774 4.485 9.151 1.00 96.81 289 CYS A C 1
ATOM 1965 O O . CYS A 1 289 ? -1.931 3.834 10.186 1.00 96.81 289 CYS A O 1
ATOM 1967 N N . PHE A 1 290 ? -2.553 4.321 8.078 1.00 96.69 290 PHE A N 1
ATOM 1968 C CA . PHE A 1 290 ? -3.677 3.387 7.965 1.00 96.69 290 PHE A CA 1
ATOM 1969 C C . PHE A 1 290 ? -3.301 1.951 8.362 1.00 96.69 290 PHE A C 1
ATOM 1971 O O . PHE A 1 290 ? -4.073 1.293 9.056 1.00 96.69 290 PHE A O 1
ATOM 1978 N N . ALA A 1 291 ? -2.095 1.490 8.006 1.00 95.44 291 ALA A N 1
ATOM 1979 C CA . ALA A 1 291 ? -1.637 0.122 8.268 1.00 95.44 291 ALA A CA 1
ATOM 1980 C C . ALA A 1 291 ? -1.698 -0.270 9.757 1.00 95.44 291 ALA A C 1
ATOM 1982 O O . ALA A 1 291 ? -1.946 -1.431 10.079 1.00 95.44 291 ALA A O 1
ATOM 1983 N N . CYS A 1 292 ? -1.528 0.699 10.664 1.00 97.56 292 CYS A N 1
ATOM 1984 C CA . CYS A 1 292 ? -1.710 0.493 12.101 1.00 97.56 292 CYS A CA 1
ATOM 1985 C C . CYS A 1 292 ? -3.036 1.064 12.620 1.00 97.56 292 CYS A C 1
ATOM 1987 O O . CYS A 1 292 ? -3.664 0.461 13.492 1.00 97.56 292 CYS A O 1
ATOM 1989 N N . HIS A 1 293 ? -3.471 2.214 12.102 1.00 97.19 293 HIS A N 1
ATOM 1990 C CA . HIS A 1 293 ? -4.603 2.964 12.645 1.00 97.19 293 HIS A CA 1
ATOM 1991 C C . HIS A 1 293 ? -5.984 2.580 12.084 1.00 97.19 293 HIS A C 1
ATOM 1993 O O . HIS A 1 293 ? -6.969 3.023 12.659 1.00 97.19 293 HIS A O 1
ATOM 1999 N N . ASP A 1 294 ? -6.117 1.732 11.058 1.00 95.94 294 ASP A N 1
ATOM 2000 C CA . ASP A 1 294 ? -7.425 1.148 10.686 1.00 95.94 294 ASP A CA 1
ATOM 2001 C C . ASP A 1 294 ? -7.843 0.088 11.722 1.00 95.94 294 ASP A C 1
ATOM 2003 O O . ASP A 1 294 ? -8.840 0.213 12.434 1.00 95.94 294 ASP A O 1
ATOM 2007 N N . ALA A 1 295 ? -7.001 -0.937 11.887 1.00 93.25 295 ALA A N 1
ATOM 2008 C CA . ALA A 1 295 ? -7.269 -2.072 12.768 1.00 93.25 295 ALA A CA 1
ATOM 2009 C C . ALA A 1 295 ? -6.913 -1.829 14.251 1.00 93.25 295 ALA A C 1
ATOM 2011 O O . ALA A 1 295 ? -7.317 -2.616 15.110 1.00 93.25 295 ALA A O 1
ATOM 2012 N N . GLY A 1 296 ? -6.182 -0.758 14.576 1.00 94.06 296 GLY A N 1
ATOM 2013 C CA . GLY A 1 296 ? -5.691 -0.482 15.933 1.00 94.06 296 GLY A CA 1
ATOM 2014 C C . GLY A 1 296 ? -4.527 -1.389 16.352 1.00 94.06 296 GLY A C 1
ATOM 2015 O O . GLY A 1 296 ? -4.454 -1.847 17.495 1.00 94.06 296 GLY A O 1
ATOM 2016 N N . VAL A 1 297 ? -3.631 -1.691 15.406 1.00 94.12 297 VAL A N 1
ATOM 2017 C CA . VAL A 1 297 ? -2.481 -2.590 15.587 1.00 94.12 297 VAL A CA 1
ATOM 2018 C C . VAL A 1 297 ? -1.620 -2.118 16.761 1.00 94.12 297 VAL A C 1
ATOM 2020 O O . VAL A 1 297 ? -1.376 -0.924 16.924 1.00 94.12 297 VAL A O 1
ATOM 2023 N N . ALA A 1 298 ? -1.178 -3.061 17.600 1.00 91.88 298 ALA A N 1
ATOM 2024 C CA . ALA A 1 298 ? -0.373 -2.798 18.799 1.00 91.88 298 ALA A CA 1
ATOM 2025 C C . ALA A 1 298 ? -0.971 -1.747 19.770 1.00 91.88 298 ALA A C 1
ATOM 2027 O O . ALA A 1 298 ? -0.239 -1.104 20.521 1.00 91.88 298 ALA A O 1
ATOM 2028 N N . GLY A 1 299 ? -2.300 -1.573 19.776 1.00 91.88 299 GLY A N 1
ATOM 2029 C CA . GLY A 1 299 ? -2.987 -0.596 20.629 1.00 91.88 299 GLY A CA 1
ATOM 2030 C C . GLY A 1 299 ? -3.035 0.827 20.056 1.00 91.88 299 GLY A C 1
ATOM 2031 O O . GLY A 1 299 ? -3.338 1.772 20.792 1.00 91.88 299 GLY A O 1
ATOM 2032 N N . ALA A 1 300 ? -2.749 1.000 18.762 1.00 95.38 300 ALA A N 1
ATOM 2033 C CA . ALA A 1 300 ? -2.958 2.265 18.066 1.00 95.38 300 ALA A CA 1
ATOM 2034 C C . ALA A 1 300 ? -4.440 2.706 18.148 1.00 95.38 300 ALA A C 1
ATOM 2036 O O . ALA A 1 300 ? -5.338 1.86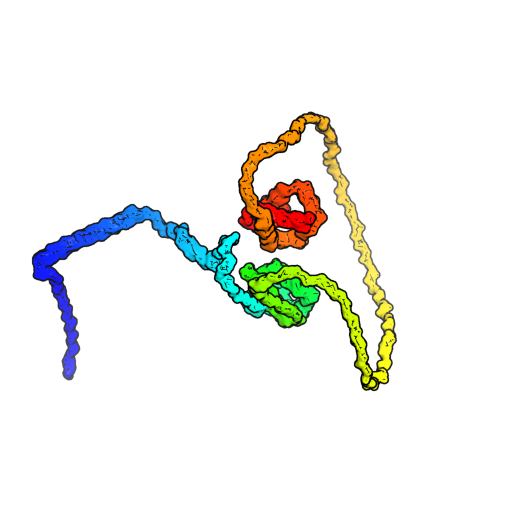8 18.031 1.00 95.38 300 ALA A O 1
ATOM 2037 N N . PRO A 1 301 ? -4.739 4.007 18.341 1.00 95.19 301 PRO A N 1
ATOM 2038 C CA . PRO A 1 301 ? -6.111 4.503 18.292 1.00 95.19 301 PRO A CA 1
ATOM 2039 C C . PRO A 1 301 ? -6.680 4.335 16.881 1.00 95.19 301 PRO A C 1
ATOM 2041 O O . PRO A 1 301 ? -6.083 4.814 15.912 1.00 95.19 301 PRO A O 1
ATOM 2044 N N . LYS A 1 302 ? -7.830 3.664 16.782 1.00 96.25 302 LYS A N 1
ATOM 2045 C CA . LYS A 1 302 ? -8.507 3.396 15.511 1.00 96.25 302 LYS A CA 1
ATOM 2046 C C . LYS A 1 302 ? -9.028 4.681 14.879 1.00 96.25 302 LYS A C 1
ATOM 2048 O O . LYS A 1 302 ? -9.588 5.533 15.563 1.00 96.25 302 LYS A O 1
ATOM 2053 N N . PHE A 1 303 ? -8.855 4.837 13.577 1.00 96.00 303 PHE A N 1
ATOM 2054 C CA . PHE A 1 303 ? -9.420 5.940 12.812 1.00 96.00 303 PHE A CA 1
ATOM 2055 C C . PHE A 1 303 ? -10.955 5.886 12.858 1.00 96.00 303 PHE A C 1
ATOM 2057 O O . PHE A 1 303 ? -11.544 4.812 12.767 1.00 96.00 303 PHE A O 1
ATOM 2064 N N . GLY A 1 304 ? -11.605 7.032 13.068 1.00 94.12 304 GLY A N 1
ATOM 2065 C CA . GLY A 1 304 ? -13.059 7.108 13.271 1.00 94.12 304 GLY A CA 1
ATOM 2066 C C . GLY A 1 304 ? -13.568 6.636 14.647 1.00 94.12 304 GLY A C 1
ATOM 2067 O O . GLY A 1 304 ? -14.727 6.886 14.976 1.00 94.12 304 GLY A O 1
ATOM 2068 N N . ASP A 1 305 ? -12.738 6.019 15.500 1.00 95.56 305 ASP A N 1
ATOM 2069 C CA . ASP A 1 305 ? -13.140 5.615 16.857 1.00 95.56 305 ASP A CA 1
ATOM 2070 C C . ASP A 1 305 ? -13.135 6.815 17.813 1.00 95.56 305 ASP A C 1
ATOM 2072 O O . ASP A 1 305 ? -12.147 7.126 18.485 1.00 95.56 305 ASP A O 1
ATOM 2076 N N . LYS A 1 306 ? -14.277 7.501 17.878 1.00 94.38 306 LYS A N 1
ATOM 2077 C CA . LYS A 1 306 ? -14.451 8.684 18.720 1.00 94.38 306 LYS A CA 1
ATOM 2078 C C . LYS A 1 306 ? -14.076 8.446 20.189 1.00 94.38 306 LYS A C 1
ATOM 2080 O O . LYS A 1 306 ? -13.395 9.283 20.776 1.00 94.38 306 LYS A O 1
ATOM 2085 N N . ALA A 1 307 ? -14.435 7.297 20.763 1.00 91.94 307 ALA A N 1
ATOM 2086 C CA . ALA A 1 307 ? -14.139 6.992 22.162 1.00 91.94 307 ALA A CA 1
ATOM 2087 C C . ALA A 1 307 ? -12.628 6.822 22.410 1.00 91.94 307 ALA A C 1
ATOM 2089 O O . ALA A 1 307 ? -12.107 7.296 23.422 1.00 91.94 307 ALA A O 1
ATOM 2090 N N . ALA A 1 308 ? -11.900 6.204 21.473 1.00 90.94 308 ALA A N 1
ATOM 2091 C CA . ALA A 1 308 ? -10.444 6.098 21.550 1.00 90.94 308 ALA A CA 1
ATOM 2092 C C . ALA A 1 308 ? -9.734 7.456 21.379 1.00 90.94 308 ALA A C 1
ATOM 2094 O O . ALA A 1 308 ? -8.669 7.671 21.973 1.00 90.94 308 ALA A O 1
ATOM 2095 N N . TRP A 1 309 ? -10.293 8.369 20.581 1.00 95.62 309 TRP A N 1
ATOM 2096 C CA . TRP A 1 309 ? -9.675 9.663 20.281 1.00 95.62 309 TRP A CA 1
ATOM 2097 C C . TRP A 1 309 ? -10.018 10.786 21.259 1.00 95.62 309 TRP A C 1
ATOM 2099 O O . TRP A 1 309 ? -9.128 11.589 21.537 1.00 95.62 309 TRP A O 1
ATOM 2109 N N . ASP A 1 310 ? -11.223 10.846 21.831 1.00 94.19 310 ASP A N 1
ATOM 2110 C CA . ASP A 1 310 ? -11.639 11.945 22.722 1.00 94.19 310 ASP A CA 1
ATOM 2111 C C . ASP A 1 310 ? -10.653 12.136 23.896 1.00 94.19 310 ASP A C 1
ATOM 2113 O O . ASP A 1 310 ? -10.177 13.245 24.150 1.00 94.19 310 ASP A O 1
ATOM 2117 N N . ALA A 1 311 ? -10.235 11.040 24.543 1.00 91.50 311 ALA A N 1
ATOM 2118 C CA . ALA A 1 311 ? -9.249 11.067 25.630 1.00 91.50 311 ALA A CA 1
ATOM 2119 C C . ALA A 1 311 ? -7.844 11.534 25.190 1.00 91.50 311 ALA A C 1
ATOM 2121 O O . ALA A 1 311 ? -7.083 12.058 26.000 1.00 91.50 311 ALA A O 1
ATOM 2122 N N . ARG A 1 312 ? -7.490 11.350 23.911 1.00 92.81 312 ARG A N 1
ATOM 2123 C CA . ARG A 1 312 ? -6.193 11.742 23.332 1.00 92.81 312 ARG A CA 1
ATOM 2124 C C . ARG A 1 312 ? -6.205 13.205 22.893 1.00 92.81 312 ARG A C 1
ATOM 2126 O O . ARG A 1 312 ? -5.273 13.940 23.209 1.00 92.81 312 ARG A O 1
ATOM 2133 N N . ILE A 1 313 ? -7.294 13.648 22.264 1.00 95.00 313 ILE A N 1
ATOM 2134 C CA . ILE A 1 313 ? -7.552 15.050 21.903 1.00 95.00 313 ILE A CA 1
ATOM 2135 C C . ILE A 1 313 ? -7.562 15.932 23.161 1.00 95.00 313 ILE A C 1
ATOM 2137 O O . ILE A 1 313 ? -6.977 17.014 23.151 1.00 95.00 313 ILE A O 1
ATOM 2141 N N . ALA A 1 314 ? -8.114 15.437 24.275 1.00 94.56 314 ALA A N 1
ATOM 2142 C CA . ALA A 1 314 ? -8.074 16.113 25.574 1.00 94.56 314 ALA A CA 1
ATOM 2143 C C . ALA A 1 314 ? -6.650 16.367 26.123 1.00 94.56 314 ALA A C 1
ATOM 2145 O O . ALA A 1 314 ? -6.483 17.216 26.997 1.00 94.56 314 ALA A O 1
ATOM 2146 N N . THR A 1 315 ? -5.613 15.683 25.616 1.00 93.44 315 THR A N 1
ATOM 2147 C CA . THR A 1 315 ? -4.215 15.950 26.011 1.00 93.44 315 THR A CA 1
ATOM 2148 C C . THR A 1 315 ? -3.585 17.154 25.294 1.00 93.44 315 THR A C 1
ATOM 2150 O O . THR A 1 315 ? -2.532 17.626 25.731 1.00 93.44 315 THR A O 1
ATOM 2153 N N . GLY A 1 316 ? -4.242 17.674 24.248 1.00 94.88 316 GLY A N 1
ATOM 2154 C CA . GLY A 1 316 ? -3.803 18.806 23.427 1.00 94.88 316 GLY A CA 1
ATOM 2155 C C . GLY A 1 316 ? -3.160 18.392 22.097 1.00 94.88 316 GLY A C 1
ATOM 2156 O O . GLY A 1 316 ? -2.434 17.401 22.024 1.00 94.88 316 GLY A O 1
ATOM 2157 N N . MET A 1 317 ? -3.396 19.180 21.038 1.00 95.56 317 MET A N 1
ATOM 2158 C CA . MET A 1 317 ? -2.872 18.896 19.689 1.00 95.56 317 MET A CA 1
ATOM 2159 C C . MET A 1 317 ? -1.340 18.840 19.646 1.00 95.56 317 MET A C 1
ATOM 2161 O O . MET A 1 317 ? -0.795 17.975 18.970 1.00 95.56 317 MET A O 1
ATOM 2165 N N . ASP A 1 318 ? -0.642 19.678 20.418 1.00 96.31 318 ASP A N 1
ATOM 2166 C CA . ASP A 1 318 ? 0.827 19.683 20.446 1.00 96.31 318 ASP A CA 1
ATOM 2167 C C . ASP A 1 318 ? 1.412 18.339 20.899 1.00 96.31 318 ASP A C 1
ATOM 2169 O O . ASP A 1 318 ? 2.413 17.893 20.346 1.00 96.31 318 ASP A O 1
ATOM 2173 N N . LYS A 1 319 ? 0.754 17.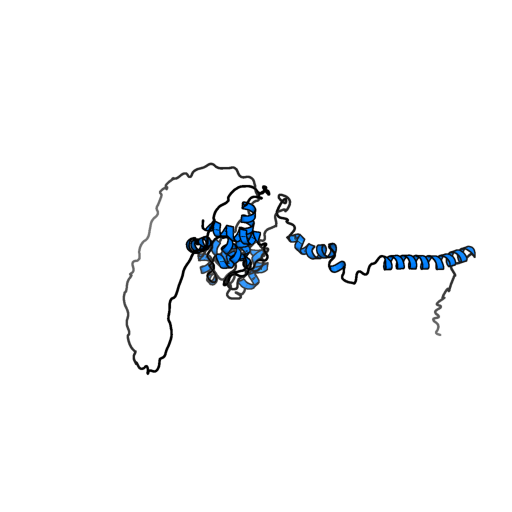639 21.837 1.00 96.25 319 LYS A N 1
ATOM 2174 C CA . LYS A 1 319 ? 1.171 16.294 22.266 1.00 96.25 319 LYS A CA 1
ATOM 2175 C C . LYS A 1 319 ? 0.867 15.222 21.224 1.00 96.25 319 LYS A C 1
ATOM 2177 O O . LYS A 1 319 ? 1.618 14.258 21.119 1.00 96.25 319 LYS A O 1
ATOM 2182 N N . LEU A 1 320 ? -0.206 15.384 20.447 1.00 96.38 320 LEU A N 1
ATOM 2183 C CA . LEU A 1 320 ? -0.500 14.498 19.317 1.00 96.38 320 LEU A CA 1
ATOM 2184 C C . LEU A 1 320 ? 0.530 14.675 18.197 1.00 96.38 320 LEU A C 1
ATOM 2186 O O . LEU A 1 320 ? 0.996 13.684 17.640 1.00 96.38 320 LEU A O 1
ATOM 2190 N N . TYR A 1 321 ? 0.925 15.916 17.905 1.00 97.94 321 TYR A N 1
ATOM 2191 C CA . TYR A 1 321 ? 1.994 16.210 16.954 1.00 97.94 321 TYR A CA 1
ATOM 2192 C C . TYR A 1 321 ? 3.348 15.687 17.433 1.00 97.94 321 TYR A C 1
ATOM 2194 O O . TYR A 1 321 ? 4.051 15.053 16.655 1.00 97.94 321 TYR A O 1
ATOM 2202 N N . ASP A 1 322 ? 3.704 15.907 18.699 1.00 97.88 322 ASP A N 1
ATOM 2203 C CA . ASP A 1 322 ? 4.959 15.428 19.283 1.00 97.88 322 ASP A CA 1
ATOM 2204 C C . ASP A 1 322 ? 5.063 13.895 19.227 1.00 97.88 322 ASP A C 1
ATOM 2206 O O . ASP A 1 322 ? 6.028 13.357 18.682 1.00 97.88 322 ASP A O 1
ATOM 2210 N N . ALA A 1 323 ? 4.011 13.189 19.659 1.00 97.12 323 ALA A N 1
ATOM 2211 C CA . ALA A 1 323 ? 3.920 11.733 19.559 1.00 97.12 323 ALA A CA 1
ATOM 2212 C C . ALA A 1 323 ? 3.978 11.227 18.105 1.00 97.12 323 ALA A C 1
ATOM 2214 O O . ALA A 1 323 ? 4.562 10.177 17.843 1.00 97.12 323 ALA A O 1
ATOM 2215 N N . ALA A 1 324 ? 3.402 11.962 17.148 1.00 97.19 324 ALA A N 1
ATOM 2216 C CA . ALA A 1 324 ? 3.451 11.588 15.737 1.00 97.19 324 ALA A CA 1
ATOM 2217 C C . ALA A 1 324 ? 4.830 11.824 15.102 1.00 97.19 324 ALA A C 1
ATOM 2219 O O . ALA A 1 324 ? 5.265 11.018 14.281 1.00 97.19 324 ALA A O 1
ATOM 2220 N N . LEU A 1 325 ? 5.530 12.899 15.476 1.00 98.06 325 LEU A N 1
ATOM 2221 C CA . LEU A 1 325 ? 6.852 13.246 14.950 1.00 98.06 325 LEU A CA 1
ATOM 2222 C C . LEU A 1 325 ? 7.958 12.379 15.555 1.00 98.06 325 LEU A C 1
ATOM 2224 O O . LEU A 1 325 ? 8.776 11.837 14.813 1.00 98.06 325 LEU A O 1
ATOM 2228 N N . HIS A 1 326 ? 7.961 12.210 16.876 1.00 97.75 326 HIS A N 1
ATOM 2229 C CA . HIS A 1 326 ? 9.025 11.526 17.616 1.00 97.75 326 HIS A CA 1
ATOM 2230 C C . HIS A 1 326 ? 8.721 10.051 17.921 1.00 97.75 326 HIS A C 1
ATOM 2232 O O . HIS A 1 326 ? 9.625 9.310 18.306 1.00 97.75 326 HIS A O 1
ATOM 2238 N N . GLY A 1 327 ? 7.488 9.601 17.673 1.00 95.69 327 GLY A N 1
ATOM 2239 C CA . GLY A 1 327 ? 7.036 8.238 17.944 1.00 95.69 327 GLY A CA 1
ATOM 2240 C C . GLY A 1 327 ? 6.531 8.056 19.378 1.00 95.69 327 GLY A C 1
ATOM 2241 O O . GLY A 1 327 ? 6.860 8.818 20.287 1.00 95.69 327 GLY A O 1
ATOM 2242 N N . LEU A 1 328 ? 5.709 7.027 19.589 1.00 95.25 328 LEU A N 1
ATOM 2243 C CA . LEU A 1 328 ? 5.135 6.698 20.895 1.00 95.25 328 LEU A CA 1
ATOM 2244 C C . LEU A 1 328 ? 4.794 5.205 20.984 1.00 95.25 328 LEU A C 1
ATOM 2246 O O . LEU A 1 328 ? 4.013 4.682 20.188 1.00 95.25 328 LEU A O 1
ATOM 2250 N N . ASN A 1 329 ? 5.317 4.518 22.002 1.00 93.38 329 ASN A N 1
ATOM 2251 C CA . ASN A 1 329 ? 5.170 3.067 22.177 1.00 93.38 329 ASN A CA 1
ATOM 2252 C C . ASN A 1 329 ? 5.626 2.296 20.918 1.00 93.38 329 ASN A C 1
ATOM 2254 O O . ASN A 1 329 ? 6.796 2.355 20.556 1.00 93.38 329 ASN A O 1
ATOM 2258 N N . ALA A 1 330 ? 4.713 1.582 20.252 1.00 94.88 330 ALA A N 1
ATOM 2259 C CA . ALA A 1 330 ? 4.979 0.852 19.013 1.00 94.88 330 ALA A CA 1
ATOM 2260 C C . ALA A 1 330 ? 4.916 1.728 17.742 1.00 94.88 330 ALA A C 1
ATOM 2262 O O . ALA A 1 330 ? 5.231 1.240 16.660 1.00 94.88 330 ALA A O 1
ATOM 2263 N N . MET A 1 331 ? 4.501 2.997 17.844 1.00 96.94 331 MET A N 1
ATOM 2264 C CA . MET A 1 331 ? 4.477 3.930 16.715 1.00 96.94 331 MET A CA 1
ATOM 2265 C C . MET A 1 331 ? 5.883 4.518 16.494 1.00 96.94 331 MET A C 1
ATOM 2267 O O . MET A 1 331 ? 6.374 5.220 17.381 1.00 96.94 331 MET A O 1
ATOM 2271 N N . PRO A 1 332 ? 6.537 4.275 15.342 1.00 96.88 332 PRO A N 1
ATOM 2272 C CA . PRO A 1 332 ? 7.848 4.850 15.047 1.00 96.88 332 PRO A CA 1
ATOM 2273 C C . PRO A 1 332 ? 7.773 6.367 14.774 1.00 96.88 332 PRO A C 1
ATOM 2275 O O . PRO A 1 332 ? 6.695 6.875 14.444 1.00 96.88 332 PRO A O 1
ATOM 2278 N N . PRO A 1 333 ? 8.909 7.093 14.850 1.00 97.81 333 PRO A N 1
ATOM 2279 C CA . PRO A 1 333 ? 8.991 8.507 14.478 1.00 97.81 333 PRO A CA 1
ATOM 2280 C C . PRO A 1 333 ? 8.389 8.774 13.095 1.00 97.81 333 PRO A C 1
ATOM 2282 O O . PRO A 1 333 ? 8.580 7.986 12.165 1.00 97.81 333 PRO A O 1
ATOM 2285 N N . LYS A 1 334 ? 7.634 9.868 12.963 1.00 97.25 334 LYS A N 1
ATOM 2286 C CA . LYS A 1 334 ? 6.875 10.252 11.757 1.00 97.25 334 LYS A CA 1
ATOM 2287 C C . LYS A 1 334 ? 5.938 9.162 11.218 1.00 97.25 334 LYS A C 1
ATOM 2289 O O . LYS A 1 334 ? 5.668 9.115 10.015 1.00 97.25 334 LYS A O 1
ATOM 2294 N N . GLY A 1 335 ? 5.495 8.236 12.071 1.00 94.38 335 GLY A N 1
ATOM 2295 C CA . GLY A 1 335 ? 4.756 7.038 11.662 1.00 94.38 335 GLY A CA 1
ATOM 2296 C C . GLY A 1 335 ? 5.540 6.105 10.728 1.00 94.38 335 GLY A C 1
ATOM 2297 O O . GLY A 1 335 ? 4.930 5.287 10.051 1.00 94.38 335 GLY A O 1
ATOM 2298 N N . GLY A 1 336 ? 6.872 6.230 10.655 1.00 94.62 336 GLY A N 1
ATOM 2299 C CA . GLY A 1 336 ? 7.725 5.499 9.712 1.00 94.62 336 GLY A CA 1
ATOM 2300 C C . GLY A 1 336 ? 7.851 6.165 8.336 1.00 94.62 336 GLY A C 1
ATOM 2301 O O . GLY A 1 336 ? 8.448 5.586 7.431 1.00 94.62 336 GLY A O 1
ATOM 2302 N N . SER A 1 337 ? 7.304 7.371 8.163 1.00 95.75 337 SER A N 1
ATOM 2303 C CA . SER A 1 337 ? 7.412 8.143 6.923 1.00 95.75 337 SER A CA 1
ATOM 2304 C C . SER A 1 337 ? 8.677 9.007 6.861 1.00 95.75 337 SER A C 1
ATOM 2306 O O . SER A 1 337 ? 9.215 9.444 7.878 1.00 95.75 337 SER A O 1
ATOM 2308 N N . SER A 1 338 ? 9.113 9.329 5.642 1.00 95.06 338 SER A N 1
ATOM 2309 C CA . SER A 1 338 ? 10.116 10.368 5.363 1.00 95.06 338 SER A CA 1
ATOM 2310 C C . SER A 1 338 ? 9.494 11.751 5.106 1.00 95.06 338 SER A C 1
ATOM 2312 O O . SER A 1 338 ? 10.163 12.638 4.576 1.00 95.06 338 SER A O 1
ATOM 2314 N N . ALA A 1 339 ? 8.215 11.944 5.447 1.00 94.12 339 ALA A N 1
ATOM 2315 C CA . ALA A 1 339 ? 7.481 13.173 5.162 1.00 94.12 339 ALA A CA 1
ATOM 2316 C C . ALA A 1 339 ? 7.992 14.373 5.986 1.00 94.12 339 ALA A C 1
ATOM 2318 O O . ALA A 1 339 ? 8.649 14.220 7.026 1.00 94.12 339 ALA A O 1
ATOM 2319 N N . SER A 1 340 ? 7.683 15.591 5.531 1.00 96.94 340 SER A N 1
ATOM 2320 C CA . SER A 1 340 ? 7.976 16.798 6.308 1.00 96.94 340 SER A CA 1
ATOM 2321 C C . SER A 1 340 ? 7.080 16.878 7.549 1.00 96.94 340 SER A C 1
ATOM 2323 O O . SER A 1 340 ? 6.009 16.268 7.609 1.00 96.94 340 SER A O 1
ATOM 2325 N N . ASP A 1 341 ? 7.524 17.622 8.559 1.00 96.81 341 ASP A N 1
ATOM 2326 C CA . ASP A 1 341 ? 6.813 17.742 9.834 1.00 96.81 341 ASP A CA 1
ATOM 2327 C C . ASP A 1 341 ? 5.414 18.346 9.645 1.00 96.81 341 ASP A C 1
ATOM 2329 O O . ASP A 1 341 ? 4.480 17.996 10.361 1.00 96.81 341 ASP A O 1
ATOM 2333 N N . GLU A 1 342 ? 5.251 19.223 8.654 1.00 96.88 342 GLU A N 1
ATOM 2334 C CA . GLU A 1 342 ? 3.979 19.838 8.281 1.00 96.88 342 GLU A CA 1
ATOM 2335 C C . GLU A 1 342 ? 2.977 18.802 7.761 1.00 96.88 342 GLU A C 1
ATOM 2337 O O . GLU A 1 342 ? 1.818 18.829 8.173 1.00 96.88 342 GLU A O 1
ATOM 2342 N N . VAL A 1 343 ? 3.415 17.871 6.905 1.00 96.31 343 VAL A N 1
ATOM 2343 C CA . VAL A 1 343 ? 2.546 16.818 6.348 1.00 96.31 343 VAL A CA 1
ATOM 2344 C C . VAL A 1 343 ? 2.198 15.782 7.422 1.00 96.31 343 VAL A C 1
ATOM 2346 O O . VAL A 1 343 ? 1.054 15.339 7.499 1.00 96.31 343 VAL A O 1
ATOM 2349 N N . V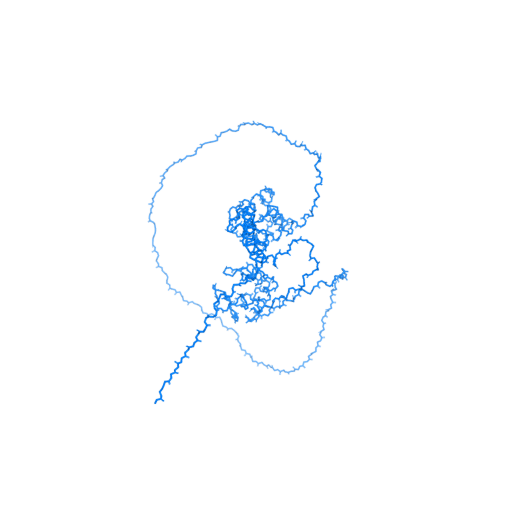AL A 1 344 ? 3.137 15.450 8.320 1.00 97.69 344 VAL A N 1
ATOM 2350 C CA . VAL A 1 344 ? 2.858 14.580 9.481 1.00 97.69 344 VAL A CA 1
ATOM 2351 C C . VAL A 1 344 ? 1.819 15.221 10.410 1.00 97.69 344 VAL A C 1
ATOM 2353 O O . VAL A 1 344 ? 0.872 14.550 10.819 1.00 97.69 344 VAL A O 1
ATOM 2356 N N . LYS A 1 345 ? 1.932 16.524 10.703 1.00 97.94 345 LYS A N 1
ATOM 2357 C CA . LYS A 1 345 ? 0.919 17.256 11.486 1.00 97.94 345 LYS A CA 1
ATOM 2358 C C . LYS A 1 345 ? -0.434 17.293 10.775 1.00 97.94 345 LYS A C 1
ATOM 2360 O O . LYS A 1 345 ? -1.450 17.033 11.411 1.00 97.94 345 LYS A O 1
ATOM 2365 N N . ALA A 1 346 ? -0.453 17.512 9.460 1.00 97.94 346 ALA A N 1
ATOM 2366 C CA . ALA A 1 346 ? -1.689 17.491 8.683 1.00 97.94 346 ALA A CA 1
ATOM 2367 C C . ALA A 1 346 ? -2.359 16.101 8.649 1.00 97.94 346 ALA A C 1
ATOM 2369 O O . ALA A 1 346 ? -3.587 16.009 8.635 1.00 97.94 346 ALA A O 1
ATOM 2370 N N . ALA A 1 347 ? -1.584 15.010 8.694 1.00 97.44 347 ALA A N 1
ATOM 2371 C CA . ALA A 1 347 ? -2.125 13.660 8.854 1.00 97.44 347 ALA A CA 1
ATOM 2372 C C . ALA A 1 347 ? -2.770 13.465 10.240 1.00 97.44 347 ALA A C 1
ATOM 2374 O O . ALA A 1 347 ? -3.854 12.891 10.336 1.00 97.44 347 ALA A O 1
ATOM 2375 N N . VAL A 1 348 ? -2.172 14.011 11.307 1.00 97.69 348 VAL A N 1
ATOM 2376 C CA . VAL A 1 348 ? -2.800 14.048 12.643 1.00 97.69 348 VAL A CA 1
ATOM 2377 C C . VAL A 1 348 ? -4.099 14.864 12.619 1.00 97.69 348 VAL A C 1
ATOM 2379 O O . VAL A 1 348 ? -5.108 14.403 13.152 1.00 97.69 348 VAL A O 1
ATOM 2382 N N . ASP A 1 349 ? -4.116 16.029 11.964 1.00 97.56 349 ASP A N 1
ATOM 2383 C CA . ASP A 1 349 ? -5.331 16.838 11.787 1.00 97.56 349 ASP A CA 1
ATOM 2384 C C . ASP A 1 349 ? -6.435 16.075 11.042 1.00 97.56 349 ASP A C 1
ATOM 2386 O O . ASP A 1 349 ? -7.594 16.124 11.454 1.00 97.56 349 ASP A O 1
ATOM 2390 N N . TYR A 1 350 ? -6.092 15.325 9.990 1.00 97.56 350 TYR A N 1
ATOM 2391 C CA . TYR A 1 350 ? -7.027 14.463 9.262 1.00 97.56 350 TYR A CA 1
ATOM 2392 C C . TYR A 1 350 ? -7.646 13.388 10.169 1.00 97.56 350 TYR A C 1
ATOM 2394 O O . TYR A 1 350 ? -8.871 13.258 10.234 1.00 97.56 350 TYR A O 1
ATOM 2402 N N . MET A 1 351 ? -6.819 12.673 10.938 1.00 96.12 351 MET A N 1
ATOM 2403 C CA . MET A 1 351 ? -7.278 11.640 11.878 1.00 96.12 351 MET A CA 1
ATOM 2404 C C . MET A 1 351 ? -8.167 12.212 12.987 1.00 96.12 351 MET A C 1
ATOM 2406 O O . MET A 1 351 ? -9.195 11.629 13.321 1.00 96.12 351 MET A O 1
ATOM 2410 N N . VAL A 1 352 ? -7.813 13.384 13.519 1.00 96.56 352 VAL A N 1
ATOM 2411 C CA . VAL A 1 352 ? -8.600 14.099 14.533 1.00 96.56 352 VAL A CA 1
ATOM 2412 C C . VAL A 1 352 ? -9.891 14.689 13.948 1.00 96.56 352 VAL A C 1
ATOM 2414 O O . VAL A 1 352 ? -10.888 14.804 14.659 1.00 96.56 352 VAL A O 1
ATOM 2417 N N . LYS A 1 353 ? -9.919 15.063 12.664 1.00 96.25 353 LYS A N 1
ATOM 2418 C CA . LYS A 1 353 ? -11.131 15.552 11.988 1.00 96.25 353 LYS A CA 1
ATOM 2419 C C . LYS A 1 353 ? -12.155 14.438 11.758 1.00 96.25 353 LYS A C 1
ATOM 2421 O O . LYS A 1 353 ? -13.345 14.713 11.833 1.00 96.25 353 LYS A O 1
ATOM 2426 N N . ALA A 1 354 ? -11.715 13.197 11.550 1.00 94.25 354 ALA A N 1
ATOM 2427 C CA . ALA A 1 354 ? -12.591 12.040 11.337 1.00 94.25 354 ALA A CA 1
ATOM 2428 C C . ALA A 1 354 ? -13.411 11.602 12.575 1.00 94.25 354 ALA A C 1
ATOM 2430 O O . ALA A 1 354 ? -14.230 10.692 12.473 1.00 94.25 354 ALA A O 1
ATOM 2431 N N . VAL A 1 355 ? -13.188 12.223 13.739 1.00 93.69 355 VAL A N 1
ATOM 2432 C CA . VAL A 1 355 ? -13.821 11.894 15.036 1.00 93.69 355 VAL A CA 1
ATOM 2433 C C . VAL A 1 355 ? -14.460 13.107 15.736 1.00 93.69 355 VAL A C 1
ATOM 2435 O O . VAL A 1 355 ? -14.876 13.011 16.898 1.00 93.69 355 VAL A O 1
ATOM 2438 N N . LYS A 1 356 ? -14.504 14.257 15.055 1.00 82.94 356 LYS A N 1
ATOM 2439 C CA . LYS A 1 356 ? -15.080 15.517 15.549 1.00 82.94 356 LYS A CA 1
ATOM 2440 C C . LYS A 1 356 ? -16.539 15.672 15.138 1.00 82.94 356 LYS A C 1
ATOM 2442 O O . LYS A 1 356 ? -16.841 15.400 13.960 1.00 82.94 356 LYS A O 1
#

Secondary structure (DSSP, 8-state):
----------------S--SHHHHHHHHHHHHHHHHHHHHHHHHHHHHS----TTGGGGSHHHHHHHHHHHHHHH---SSS--S--PPP-PPPHHHHIIIIIHHHHTTTGGGPPPTT-HHHHHHHHHH-HHHHHHHHHH-BTTB-GGGG-TTS-HHHHHHHHHHHHHHTT--PPPPPPPPP---------PPPP-------------------------------------------------------------------------------HHHHHHHHHHHIIIIIHHHHTTTGGGPPPTT-HHHHHHHHTT-HHHHHHHHHH-BTTBPGGGG----HHHHHHHHHHHHHTT-

Foldseek 3Di:
DDDDDDDDDDPPDDPDPQDDPVSVVVVVVCVVVVVVVVVVVVVCVVVVPPDCDVCVCCPPPVVVCVVCVVVCVVVPDPPDPDDDDPDDDPA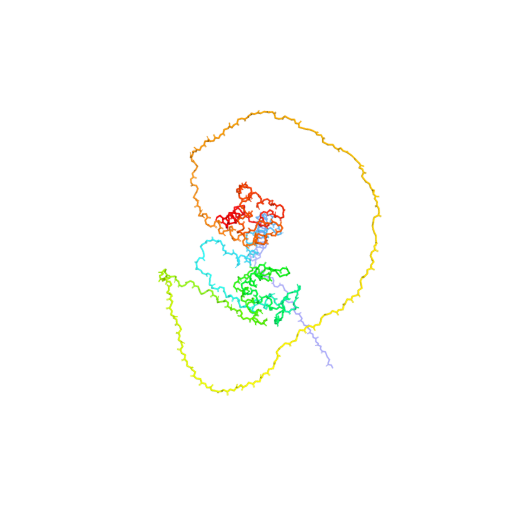DALVVLCVVFVCVCQCVPPPNHPHQQALVSCVVVLVVPLVVLLVCQQPPDDPQHHVSPDPPHDSLNSSRNSCVRNVSNVHDHDRDDDPDPDDDDDDDDDDDDDDDDDDDDDDDDDDDDDDDDDDDDDDDDDDDDDDDDDDDDDDDDDDDDDDDDDDDDDDDDDDDDDDDDDDDDDDDPDDDDLVVLLVLLVVLCVVFVCSCQCVVNPNNPHQLPLVSCVVVVVVPLVVVLVCCQCHDDPQHHVSPDPDDSSSSSSNSVNSNVSND

pLDDT: mean 70.7, std 26.88, range [24.12, 98.06]

Sequence (356 aa):
MSDQTEHHEEHDEHSSPIKTPKQLIVVVVLAFILPVLIIILLVNVVSSSTSSGAGSDSLSEEAVATRIAPVAKYNTAPVIVAAADAGPKKLKTGEEVYKSLCMGCHDTGVAGAPKFGDNGAWAPRLQAGQAEVVKIAIHGLNGMPPKGGDPSLSDLEVERAVVYIANHSGGSFKEPAAPEGDGAAPAEGAAPAEGAAPAEGAAPAEGAAPAEGAAPAEGAAPAEGAAPAEGAAPPEGAAPAEGSAPAEGAAPAEGAAPAAAAGAAAGAAAAAPANDKLAEGEALYKQICFACHDAGVAGAPKFGDKAAWDARIATGMDKLYDAALHGLNAMPPKGGSSASDEVVKAAVDYMVKAVK

InterPro domains:
  IPR002323 Cytochrome c, class IE [PR00607] (288-299)
  IPR002323 Cytochrome c, class IE [PR00607] (299-309)
  IPR002323 Cytochrome c, class IE [PR00607] (327-339)
  IPR002323 Cytochrome c, class IE [PR00607] (341-352)
  IPR009056 Cytochrome c-like domain [PF13442] (91-165)
  IPR009056 Cytochrome c-like domain [PF13442] (277-351)
  IPR009056 Cytochrome c-like domain [PS51007] (89-169)
  IPR009056 Cytochrome c-like domain [PS51007] (276-355)
  IPR036909 Cytochrome c-like domain superfamily [G3DSA:1.10.760.10] (89-168)
  IPR036909 Cytochrome c-like domain superfamily [G3DSA:1.10.760.10] (268-356)
  IPR036909 Cytochrome c-like domain superfamily [SSF46626] (91-167)
  IPR036909 Cytochrome c-like domain superfamily [SSF46626] (278-353)

Radius of gyration: 42.08 Å; chains: 1; bounding box: 118×88×123 Å